Protein AF-A0A2Z6RT03-F1 (afdb_monomer_lite)

Secondary structure (DSSP, 8-state):
---HHHHHHHHHHHHHHTT-TTPPP---PPPEEEEE---HHHHHTTT--SHHHHHHHHHHHHHSHHHHHHHHHHHSSSGGGG-TT-EEEEE--HHHHHHHHHHHTSTTTTSEEEE--SSPBPHHHHHHHHHHHHTT-EEEES-B-----TTBPPP--SSHHHHHHHHHHHHHHHHHHHHHHHHHHHHHHHTTS----------PPPP--------PPPPPPPPP------

Organism: NCBI:txid94130

Radius of gyration: 25.46 Å; chains: 1; bounding box: 65×61×62 Å

Foldseek 3Di:
DDDPVVVVVVVVVVCVVDPPDPDDDDDDDWDKDKDFDAALCVVCCVLVVDPVVVVVLLVVLCVPPVSLVVVCVVQVHSVSNHPRPDIDMATADPQNSVVQVQVQVVPQFQPAAEAEDPDAAELLRVQLVVLVVVVRHHYHYPHYDDDDDPRYDDRDHPPPVSSVVSVVSSVVVVVVVSNVVSCVSVVVVVVPPPPDDDDDDDDDDDDDDDDDDDDDDDDDDDDDDDDDDD

Structure (mmCIF, N/CA/C/O backbone):
data_AF-A0A2Z6RT03-F1
#
_entry.id   AF-A0A2Z6RT03-F1
#
loop_
_atom_site.group_PDB
_atom_site.id
_atom_site.type_symbol
_atom_site.label_atom_id
_atom_site.label_alt_id
_atom_site.label_comp_id
_atom_site.label_asym_id
_atom_site.label_entity_id
_atom_site.label_seq_id
_atom_site.pdbx_PDB_ins_code
_atom_site.Cartn_x
_atom_site.Cartn_y
_atom_site.Cartn_z
_atom_site.occupancy
_atom_site.B_iso_or_equiv
_atom_site.auth_seq_id
_atom_site.auth_comp_id
_atom_site.auth_asym_id
_atom_site.auth_atom_id
_atom_site.pdbx_PDB_model_num
ATOM 1 N N . MET A 1 1 ? -11.921 -23.583 1.736 1.00 42.97 1 MET A N 1
ATOM 2 C CA . MET A 1 1 ? -11.978 -22.216 2.298 1.00 42.97 1 MET A CA 1
ATOM 3 C C . MET A 1 1 ? -13.289 -22.102 3.049 1.00 42.97 1 MET A C 1
ATOM 5 O O . MET A 1 1 ? -14.308 -22.413 2.450 1.00 42.97 1 MET A O 1
ATOM 9 N N . GLY A 1 2 ? -13.276 -21.744 4.334 1.00 46.41 2 GLY A N 1
ATOM 10 C CA . GLY A 1 2 ? -14.521 -21.462 5.053 1.00 46.41 2 GLY A CA 1
ATOM 11 C C . GLY A 1 2 ? -15.186 -20.222 4.460 1.00 46.41 2 GLY A C 1
ATOM 12 O O . GLY A 1 2 ? -14.503 -19.233 4.191 1.00 46.41 2 GLY A O 1
ATOM 13 N N . SER A 1 3 ? -16.490 -20.292 4.200 1.00 66.38 3 SER A N 1
ATOM 14 C CA . SER A 1 3 ? -17.276 -19.127 3.792 1.00 66.38 3 SER A CA 1
ATOM 15 C C . SER A 1 3 ? -17.236 -18.074 4.904 1.00 66.38 3 SER A C 1
ATOM 17 O O . SER A 1 3 ? -17.364 -18.421 6.078 1.00 66.38 3 SER A O 1
ATOM 19 N N . TYR A 1 4 ? -17.097 -16.791 4.553 1.00 64.75 4 TYR A N 1
ATOM 20 C CA . TYR A 1 4 ? -17.200 -15.678 5.509 1.00 64.75 4 TYR A CA 1
ATOM 21 C C . TYR A 1 4 ? -18.497 -15.735 6.329 1.00 64.75 4 TYR A C 1
ATOM 23 O O . TYR A 1 4 ? -18.511 -15.333 7.487 1.00 64.75 4 TYR A O 1
ATOM 31 N N . TYR A 1 5 ? -19.559 -16.291 5.742 1.00 68.44 5 TYR A N 1
ATOM 32 C CA . TYR A 1 5 ? -20.839 -16.508 6.403 1.00 68.44 5 TYR A CA 1
ATOM 33 C C . TYR A 1 5 ? -20.761 -17.573 7.506 1.00 68.44 5 TYR A C 1
ATOM 35 O O . TYR A 1 5 ? -21.291 -17.367 8.590 1.00 68.44 5 TYR A O 1
ATOM 43 N N . ALA A 1 6 ? -20.038 -18.673 7.269 1.00 72.50 6 ALA A N 1
ATOM 44 C CA . ALA A 1 6 ? -19.813 -19.701 8.286 1.00 72.50 6 ALA A CA 1
ATOM 45 C C . ALA A 1 6 ? -18.977 -19.149 9.449 1.00 72.50 6 ALA A C 1
ATOM 47 O O . ALA A 1 6 ? -19.350 -19.322 10.600 1.00 72.50 6 ALA A O 1
ATOM 48 N N . ALA A 1 7 ? -17.917 -18.386 9.153 1.00 71.31 7 ALA A N 1
ATOM 49 C CA . ALA A 1 7 ? -17.124 -17.726 10.189 1.00 71.31 7 ALA A CA 1
ATOM 50 C C . ALA A 1 7 ? -17.951 -16.717 11.006 1.00 71.31 7 ALA A C 1
ATOM 52 O O . ALA A 1 7 ? -17.775 -16.629 12.217 1.00 71.31 7 ALA A O 1
ATOM 53 N N . LEU A 1 8 ? -18.863 -15.973 10.367 1.00 72.62 8 LEU A N 1
ATOM 54 C CA . LEU A 1 8 ? -19.789 -15.084 11.068 1.00 72.62 8 LEU A CA 1
ATOM 55 C C . LEU A 1 8 ? -20.724 -15.876 11.991 1.00 72.62 8 LEU A C 1
ATOM 57 O O . LEU A 1 8 ? -20.818 -15.530 13.161 1.00 72.62 8 LEU A O 1
ATOM 61 N N . ILE A 1 9 ? -21.352 -16.952 11.500 1.00 77.06 9 ILE A N 1
ATOM 62 C CA . ILE A 1 9 ? -22.207 -17.830 12.316 1.00 77.06 9 ILE A CA 1
ATOM 63 C C . ILE A 1 9 ? -21.426 -18.413 13.492 1.00 77.06 9 ILE A C 1
ATOM 65 O O . ILE A 1 9 ? -21.937 -18.412 14.609 1.00 77.06 9 ILE A O 1
ATOM 69 N N . ASP A 1 10 ? -20.200 -18.882 13.269 1.00 74.00 10 ASP A N 1
ATOM 70 C CA . ASP A 1 10 ? -19.356 -19.461 14.315 1.00 74.00 10 ASP A CA 1
ATOM 71 C C . ASP A 1 10 ? -19.000 -18.418 15.380 1.00 74.00 10 ASP A C 1
ATOM 73 O O . ASP A 1 10 ? -19.105 -18.696 16.575 1.00 74.00 10 ASP A O 1
ATOM 77 N N . ILE A 1 11 ? -18.639 -17.197 14.961 1.00 73.12 11 ILE A N 1
ATOM 78 C CA . ILE A 1 11 ? -18.371 -16.075 15.870 1.00 73.12 11 ILE A CA 1
ATOM 79 C C . ILE A 1 11 ? -19.632 -15.715 16.651 1.00 73.12 11 ILE A C 1
ATOM 81 O O . ILE A 1 11 ? -19.558 -15.603 17.869 1.00 73.12 11 ILE A O 1
ATOM 85 N N . THR A 1 12 ? -20.784 -15.571 15.991 1.00 71.19 12 THR A N 1
ATOM 86 C CA . THR A 1 12 ? -22.058 -15.251 16.650 1.00 71.19 12 THR A CA 1
ATOM 87 C C . THR A 1 12 ? -22.465 -16.357 17.619 1.00 71.19 12 THR A C 1
ATOM 89 O O . THR A 1 12 ? -22.798 -16.075 18.760 1.00 71.19 12 THR A O 1
ATOM 92 N N . THR A 1 13 ? -22.359 -17.624 17.221 1.00 77.31 13 THR A N 1
ATOM 93 C CA . THR A 1 13 ? -22.694 -18.780 18.065 1.00 77.31 13 THR A CA 1
ATOM 94 C C . THR A 1 13 ? -21.776 -18.866 19.279 1.00 77.31 13 THR A C 1
ATOM 96 O O . THR A 1 13 ? -22.243 -19.124 20.386 1.00 77.31 13 THR A O 1
ATOM 99 N N . CYS A 1 14 ? -20.473 -18.640 19.093 1.00 70.31 14 CYS A N 1
ATOM 100 C CA . CYS A 1 14 ? -19.514 -18.546 20.190 1.00 70.31 14 CYS A CA 1
ATOM 101 C C . CYS A 1 14 ? -19.873 -17.374 21.111 1.00 70.31 14 CYS A C 1
ATOM 103 O O . CYS A 1 14 ? -20.018 -17.562 22.317 1.00 70.31 14 CYS A O 1
ATOM 105 N N . ALA A 1 15 ? -20.133 -16.200 20.530 1.00 67.38 15 ALA A N 1
ATOM 106 C CA . ALA A 1 15 ? -20.474 -14.994 21.265 1.00 67.38 15 ALA A CA 1
ATOM 107 C C . ALA A 1 15 ? -21.813 -15.083 22.018 1.00 67.38 15 ALA A C 1
ATOM 109 O O . ALA A 1 15 ? -21.987 -14.393 23.012 1.00 67.38 15 ALA A O 1
ATOM 110 N N . CYS A 1 16 ? -22.741 -15.935 21.575 1.00 68.31 16 CYS A N 1
ATOM 111 C CA . CYS A 1 16 ? -23.987 -16.229 22.283 1.00 68.31 16 CYS A CA 1
ATOM 112 C C . CYS A 1 16 ? -23.821 -17.296 23.381 1.00 68.31 16 CYS A C 1
ATOM 114 O O . CYS A 1 16 ? -24.631 -17.340 24.302 1.00 68.31 16 CYS A O 1
ATOM 116 N N . LYS A 1 17 ? -22.804 -18.169 23.293 1.00 68.44 17 LYS A N 1
ATOM 117 C CA . LYS A 1 17 ? -22.519 -19.218 24.297 1.00 68.44 17 LYS A CA 1
ATOM 118 C C . LYS A 1 17 ? -21.738 -18.694 25.500 1.00 68.44 17 LYS A C 1
ATOM 120 O O . LYS A 1 17 ? -21.932 -19.173 26.611 1.00 68.44 17 LYS A O 1
ATOM 125 N N . THR A 1 18 ? -20.847 -17.735 25.285 1.00 61.47 18 THR A N 1
ATOM 126 C CA . THR A 1 18 ? -20.162 -16.981 26.345 1.00 61.47 18 THR A CA 1
ATOM 127 C C . THR A 1 18 ? -20.894 -15.664 26.573 1.00 61.47 18 THR A C 1
ATOM 129 O O . THR A 1 18 ? -21.284 -15.031 25.603 1.00 61.47 18 THR A O 1
ATOM 132 N N . GLN A 1 19 ? -21.070 -15.214 27.818 1.00 58.88 19 GLN A N 1
ATOM 133 C CA . GLN A 1 19 ? -21.697 -13.920 28.124 1.00 58.88 19 GLN A CA 1
ATOM 134 C C . GLN A 1 19 ? -20.812 -12.743 27.666 1.00 58.88 19 GLN A C 1
ATOM 136 O O . GLN A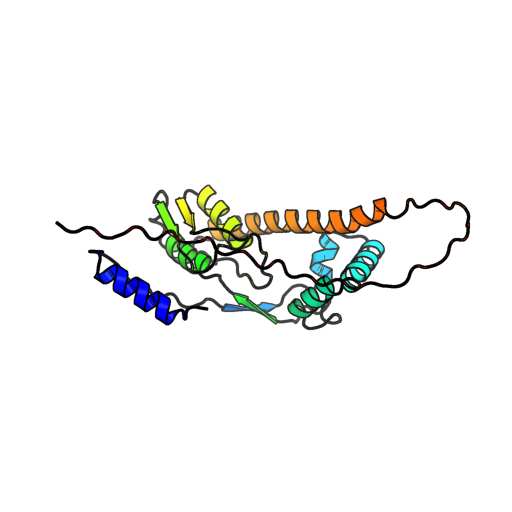 1 19 ? -20.163 -12.084 28.474 1.00 58.88 19 GLN A O 1
ATOM 141 N N . PHE A 1 20 ? -20.783 -12.441 26.367 1.00 61.62 20 PHE A N 1
ATOM 142 C CA . PHE A 1 20 ? -20.351 -11.127 25.898 1.00 61.62 20 PHE A CA 1
ATOM 143 C C . PHE A 1 20 ? -21.504 -10.147 26.123 1.00 61.62 20 PHE A C 1
ATOM 145 O O . PHE A 1 20 ? -22.288 -9.857 25.222 1.00 61.62 20 PHE A O 1
ATOM 152 N N . ALA A 1 21 ? -21.637 -9.647 27.350 1.00 63.06 21 ALA A N 1
ATOM 153 C CA . ALA A 1 21 ? -22.423 -8.443 27.579 1.00 63.06 21 ALA A CA 1
ATOM 154 C C . ALA A 1 21 ? -21.688 -7.251 26.933 1.00 63.06 21 ALA A C 1
ATOM 156 O O . ALA A 1 21 ? -20.462 -7.167 27.009 1.00 63.06 21 ALA A O 1
ATOM 157 N N . ASN A 1 22 ? -22.427 -6.322 26.318 1.00 68.50 22 ASN A N 1
ATOM 158 C CA . ASN A 1 22 ? -21.908 -5.070 25.737 1.00 68.50 22 ASN A CA 1
ATOM 159 C C . ASN A 1 22 ? -21.135 -5.197 24.406 1.00 68.50 22 ASN A C 1
ATOM 161 O O . ASN A 1 22 ? -20.206 -4.433 24.139 1.00 68.50 22 ASN A O 1
ATOM 165 N N . LEU A 1 23 ? -21.525 -6.135 23.537 1.00 73.50 23 LEU A N 1
ATOM 166 C CA . LEU A 1 23 ? -21.017 -6.177 22.165 1.00 73.50 23 LEU A CA 1
ATOM 167 C C . LEU A 1 23 ? -21.800 -5.211 21.263 1.00 73.50 23 LEU A C 1
ATOM 169 O O . LEU A 1 23 ? -23.005 -5.360 21.072 1.00 73.50 23 LEU A O 1
ATOM 173 N N . HIS A 1 24 ? -21.096 -4.262 20.650 1.00 76.12 24 HIS A N 1
ATOM 174 C CA . HIS A 1 24 ? -21.656 -3.392 19.620 1.00 76.12 24 HIS A CA 1
ATOM 175 C C . HIS A 1 24 ? -21.196 -3.847 18.236 1.00 76.12 24 HIS A C 1
ATOM 177 O O . HIS A 1 24 ? -19.998 -3.965 17.971 1.00 76.12 24 HIS A O 1
ATOM 183 N N . VAL A 1 25 ? -22.154 -4.094 17.342 1.00 80.25 25 VAL A N 1
ATOM 184 C CA . VAL A 1 25 ? -21.875 -4.495 15.961 1.00 80.25 25 VAL A CA 1
ATOM 185 C C . VAL A 1 25 ? -21.924 -3.270 15.062 1.00 80.25 25 VAL A C 1
ATOM 187 O O . VAL A 1 25 ? -22.963 -2.629 14.928 1.00 80.25 25 VAL A O 1
ATOM 190 N N . PHE A 1 26 ? -20.806 -2.989 14.395 1.00 82.25 26 PHE A N 1
ATOM 191 C CA . PHE A 1 26 ? -20.711 -1.944 13.383 1.00 82.25 26 PHE A CA 1
ATOM 192 C C . PHE A 1 26 ? -20.351 -2.566 12.039 1.00 82.25 26 PHE A C 1
ATOM 194 O O . PHE A 1 26 ? -19.329 -3.243 11.902 1.00 82.25 26 PHE A O 1
ATOM 201 N N . ARG A 1 27 ? -21.186 -2.322 11.028 1.00 86.81 27 ARG A N 1
ATOM 202 C CA . ARG A 1 27 ? -20.893 -2.698 9.645 1.00 86.81 27 ARG A CA 1
ATOM 203 C C . ARG A 1 27 ? -20.165 -1.542 8.966 1.00 86.81 27 ARG A C 1
ATOM 205 O O . ARG A 1 27 ? -20.695 -0.440 8.899 1.00 86.81 27 ARG A O 1
ATOM 212 N N . LEU A 1 28 ? -18.962 -1.808 8.462 1.00 90.06 28 LEU A N 1
ATOM 213 C CA . LEU A 1 28 ? -18.205 -0.865 7.640 1.00 90.06 28 LEU A CA 1
ATOM 214 C C . LEU A 1 28 ? -18.262 -1.298 6.179 1.00 90.06 28 LEU A C 1
ATOM 216 O O . LEU A 1 28 ? -18.017 -2.468 5.869 1.00 90.06 28 LEU A O 1
ATOM 220 N N . ASP A 1 29 ? -18.525 -0.351 5.286 1.00 93.31 29 ASP A N 1
ATOM 221 C CA . ASP A 1 29 ? -18.504 -0.619 3.854 1.00 93.31 29 ASP A CA 1
ATOM 222 C C . ASP A 1 29 ? -17.064 -0.700 3.321 1.00 93.31 29 ASP A C 1
ATOM 224 O O . ASP A 1 29 ? -16.180 0.033 3.787 1.00 93.31 29 ASP A O 1
ATOM 228 N N . PRO A 1 30 ? -16.782 -1.596 2.356 1.00 93.50 30 PRO A N 1
ATOM 229 C CA . PRO A 1 30 ? -15.492 -1.632 1.680 1.00 93.50 30 PRO A CA 1
ATOM 230 C C . PRO A 1 30 ? -15.193 -0.302 0.983 1.00 93.50 30 PRO A C 1
ATOM 232 O O . PRO A 1 30 ? -16.024 0.215 0.242 1.00 93.50 30 PRO A O 1
ATOM 235 N N . VAL A 1 31 ? -13.976 0.215 1.159 1.00 96.25 31 VAL A N 1
ATOM 236 C CA . VAL A 1 31 ? -13.532 1.439 0.478 1.00 96.25 31 VAL A CA 1
ATOM 237 C C . VAL A 1 31 ? -12.687 1.062 -0.733 1.00 96.25 31 VAL A C 1
ATOM 239 O O . VAL A 1 31 ? -11.624 0.445 -0.599 1.00 96.25 31 VAL A O 1
ATOM 242 N N . ILE A 1 32 ? -13.179 1.425 -1.916 1.00 96.38 32 ILE A N 1
ATOM 243 C CA . ILE A 1 32 ? -12.570 1.129 -3.214 1.00 96.38 32 ILE A CA 1
ATOM 244 C C . ILE A 1 32 ? -12.595 2.411 -4.036 1.00 96.38 32 ILE A C 1
ATOM 246 O O . ILE A 1 32 ? -13.651 3.025 -4.166 1.00 96.38 32 ILE A O 1
ATOM 250 N N . ILE A 1 33 ? -11.455 2.789 -4.610 1.00 95.88 33 ILE A N 1
ATOM 251 C CA . ILE A 1 33 ? -11.377 3.924 -5.535 1.00 95.88 33 ILE A CA 1
ATOM 252 C C . ILE A 1 33 ? -10.683 3.505 -6.826 1.00 95.88 33 ILE A C 1
ATOM 254 O O . ILE A 1 33 ? -9.831 2.613 -6.817 1.00 95.88 33 ILE A O 1
ATOM 258 N N . SER A 1 34 ? -11.050 4.149 -7.930 1.00 94.94 34 SER A N 1
ATOM 259 C CA . SER A 1 34 ? -10.286 4.111 -9.176 1.00 94.94 34 SER A CA 1
ATOM 260 C C . SER A 1 34 ? -9.414 5.355 -9.242 1.00 94.94 34 SER A C 1
ATOM 262 O O . SER A 1 34 ? -9.901 6.456 -8.999 1.00 94.94 34 SER A O 1
ATOM 264 N N . GLN A 1 35 ? -8.137 5.183 -9.565 1.00 90.69 35 GLN A N 1
ATOM 265 C CA . GLN A 1 35 ? -7.253 6.306 -9.857 1.00 90.69 35 GLN A CA 1
ATOM 266 C C . GLN A 1 35 ? -6.230 5.929 -10.930 1.00 90.69 35 GLN A C 1
ATOM 268 O O . GLN A 1 35 ? -5.889 4.743 -11.048 1.00 90.69 35 GLN A O 1
ATOM 273 N N . PRO A 1 36 ? -5.714 6.910 -11.690 1.00 91.44 36 PRO A N 1
ATOM 274 C CA . PRO A 1 36 ? -4.554 6.689 -12.535 1.00 91.44 36 PRO A CA 1
ATOM 275 C C . PRO A 1 36 ? -3.338 6.301 -11.687 1.00 91.44 36 PRO A C 1
ATOM 277 O O . PRO A 1 36 ? -3.210 6.675 -10.511 1.00 91.44 36 PRO A O 1
ATOM 280 N N . ILE A 1 37 ? -2.443 5.532 -12.297 1.00 90.94 37 ILE A N 1
ATOM 281 C CA . ILE A 1 37 ? -1.133 5.209 -11.735 1.00 90.94 37 ILE A CA 1
ATOM 282 C C . ILE A 1 37 ? -0.036 5.865 -12.568 1.00 90.94 37 ILE A C 1
ATOM 284 O O . ILE A 1 37 ? -0.165 6.010 -13.780 1.00 90.94 37 ILE A O 1
ATOM 288 N N . PHE A 1 38 ? 1.060 6.242 -11.912 1.00 92.00 38 PHE A N 1
ATOM 289 C CA . PHE A 1 38 ? 2.249 6.699 -12.623 1.00 92.00 38 PHE A CA 1
ATOM 290 C C . PHE A 1 38 ? 2.787 5.591 -13.527 1.00 92.00 38 PHE A C 1
ATOM 292 O O . PHE A 1 38 ? 2.728 4.411 -13.169 1.00 92.00 38 PHE A O 1
ATOM 299 N N . SER A 1 39 ? 3.353 5.986 -14.665 1.00 92.94 39 SER A N 1
ATOM 300 C CA . SER A 1 39 ? 4.092 5.071 -15.525 1.00 92.94 39 SER A CA 1
ATOM 301 C C . SER A 1 39 ? 5.250 4.431 -14.760 1.00 92.94 39 SER A C 1
ATOM 303 O O . SER A 1 39 ? 5.839 5.010 -13.837 1.00 92.94 39 SER A O 1
ATOM 305 N N . TRP A 1 40 ? 5.603 3.217 -15.165 1.00 93.62 40 TRP A N 1
ATOM 306 C CA . TRP A 1 40 ? 6.727 2.493 -14.594 1.00 93.62 40 TRP A CA 1
ATOM 307 C C . TRP A 1 40 ? 8.031 3.281 -14.763 1.00 93.62 40 TRP A C 1
ATOM 309 O O . TRP A 1 40 ? 8.806 3.391 -13.812 1.00 93.62 40 TRP A O 1
ATOM 319 N N . LYS A 1 41 ? 8.226 3.906 -15.932 1.00 92.56 41 LYS A N 1
ATOM 320 C CA . LYS A 1 41 ? 9.345 4.813 -16.208 1.00 92.56 41 LYS A CA 1
ATOM 321 C C . LYS A 1 41 ? 9.429 5.962 -15.203 1.00 92.56 41 LYS A C 1
ATOM 323 O O . LYS A 1 41 ? 10.473 6.116 -14.572 1.00 92.56 41 LYS A O 1
ATOM 328 N N . ASN A 1 42 ? 8.333 6.685 -14.962 1.00 92.06 42 ASN A N 1
ATOM 329 C CA . ASN A 1 42 ? 8.320 7.813 -14.020 1.00 92.06 42 ASN A CA 1
ATOM 330 C C . ASN A 1 42 ? 8.671 7.427 -12.585 1.00 92.06 42 ASN A C 1
ATOM 332 O O . ASN A 1 42 ? 9.150 8.267 -11.821 1.00 92.06 42 ASN A O 1
ATOM 336 N N . ILE A 1 43 ? 8.380 6.187 -12.189 1.00 92.25 43 ILE A N 1
ATOM 337 C CA . ILE A 1 43 ? 8.733 5.681 -10.864 1.00 92.25 43 ILE A CA 1
ATOM 338 C C . ILE A 1 43 ? 10.207 5.274 -10.847 1.00 92.25 43 ILE A C 1
ATOM 340 O O . ILE A 1 43 ? 10.959 5.744 -9.998 1.00 92.25 43 ILE A O 1
ATOM 344 N N . VAL A 1 44 ? 10.632 4.411 -11.774 1.00 92.81 44 VAL A N 1
ATOM 345 C CA . VAL A 1 44 ? 11.965 3.788 -11.738 1.00 92.81 44 VAL A CA 1
ATOM 346 C C . VAL A 1 44 ? 13.081 4.781 -12.054 1.00 92.81 44 VAL A C 1
ATOM 348 O O . VAL A 1 44 ? 14.126 4.723 -11.407 1.00 92.81 44 VAL A O 1
ATOM 351 N N . GLN A 1 45 ? 12.864 5.739 -12.960 1.00 92.31 45 GLN A N 1
ATOM 352 C CA . GLN A 1 45 ? 13.887 6.735 -13.304 1.00 92.31 45 GLN A CA 1
ATOM 353 C C . GLN A 1 45 ? 14.255 7.667 -12.141 1.00 92.31 45 GLN A C 1
ATOM 355 O O . GLN A 1 45 ? 15.333 8.251 -12.142 1.00 92.31 45 GLN A O 1
ATOM 360 N N . ARG A 1 46 ? 13.422 7.753 -11.095 1.00 93.38 46 ARG A N 1
ATOM 361 C CA . ARG A 1 46 ? 13.789 8.454 -9.850 1.00 93.38 46 ARG A CA 1
ATOM 362 C C . ARG A 1 46 ? 14.949 7.778 -9.116 1.00 93.38 46 ARG A C 1
ATOM 364 O O . ARG A 1 46 ? 15.648 8.433 -8.354 1.00 93.38 46 ARG A O 1
ATOM 371 N N . TYR A 1 47 ? 15.133 6.477 -9.335 1.00 93.31 47 TYR A N 1
ATOM 372 C CA . TYR A 1 47 ? 16.172 5.661 -8.703 1.00 93.31 47 TYR A CA 1
ATOM 373 C C . TYR A 1 47 ? 17.300 5.297 -9.674 1.00 93.31 47 TYR A C 1
ATOM 375 O O . TYR A 1 47 ? 18.415 5.028 -9.235 1.00 93.31 47 TYR A O 1
ATOM 383 N N . ILE A 1 48 ? 17.023 5.294 -10.982 1.00 92.81 48 ILE A N 1
ATOM 384 C CA . ILE A 1 48 ? 18.003 5.067 -12.051 1.00 92.81 48 ILE A CA 1
ATOM 385 C C . ILE A 1 48 ? 17.902 6.235 -13.047 1.00 92.81 48 ILE A C 1
ATOM 387 O O . ILE A 1 48 ? 17.194 6.116 -14.047 1.00 92.81 48 ILE A O 1
ATOM 391 N N . PRO A 1 49 ? 18.551 7.382 -12.763 1.00 92.00 49 PRO A N 1
ATOM 392 C CA . PRO A 1 49 ? 18.416 8.578 -13.600 1.00 92.00 49 PRO A CA 1
ATOM 393 C C . PRO A 1 49 ? 19.068 8.428 -14.977 1.00 92.00 49 PRO A C 1
ATOM 395 O O . PRO A 1 49 ? 18.616 9.025 -15.949 1.00 92.00 49 PRO A O 1
ATOM 398 N N . ASP A 1 50 ? 20.133 7.631 -15.050 1.00 93.44 50 ASP A N 1
ATOM 399 C CA . ASP A 1 50 ? 20.846 7.340 -16.289 1.00 93.44 50 ASP A CA 1
ATOM 400 C C . ASP A 1 50 ? 19.980 6.498 -17.237 1.00 93.44 50 ASP A C 1
ATOM 402 O O . ASP A 1 50 ? 19.460 5.443 -16.856 1.00 93.44 50 ASP A O 1
ATOM 406 N N . HIS A 1 51 ? 19.804 6.982 -18.468 1.00 92.50 51 HIS A N 1
ATOM 407 C CA . HIS A 1 51 ? 18.869 6.382 -19.416 1.00 92.50 51 HIS A CA 1
ATOM 408 C C . HIS A 1 51 ? 19.311 4.991 -19.880 1.00 92.50 51 HIS A C 1
ATOM 410 O O . HIS A 1 51 ? 18.477 4.088 -19.942 1.00 92.50 51 HIS A O 1
ATOM 416 N N . GLU A 1 52 ? 20.603 4.797 -20.149 1.00 92.31 52 GLU A N 1
ATOM 417 C CA . GLU A 1 52 ? 21.137 3.515 -20.616 1.00 92.31 52 GLU A CA 1
ATOM 418 C C . GLU A 1 52 ? 20.997 2.439 -19.533 1.00 92.31 52 GLU A C 1
ATOM 420 O O . GLU A 1 52 ? 20.463 1.356 -19.792 1.00 92.31 52 GLU A O 1
ATOM 425 N N . LYS A 1 53 ? 21.351 2.768 -18.283 1.00 91.75 53 LYS A N 1
ATOM 426 C CA . LYS A 1 53 ? 21.160 1.877 -17.126 1.00 91.75 53 LYS A CA 1
ATOM 427 C C . LYS A 1 53 ? 19.690 1.562 -16.873 1.00 91.75 53 LYS A C 1
ATOM 429 O O . LYS A 1 53 ? 19.357 0.446 -16.470 1.00 91.75 53 LYS A O 1
ATOM 434 N N . TYR A 1 54 ? 18.802 2.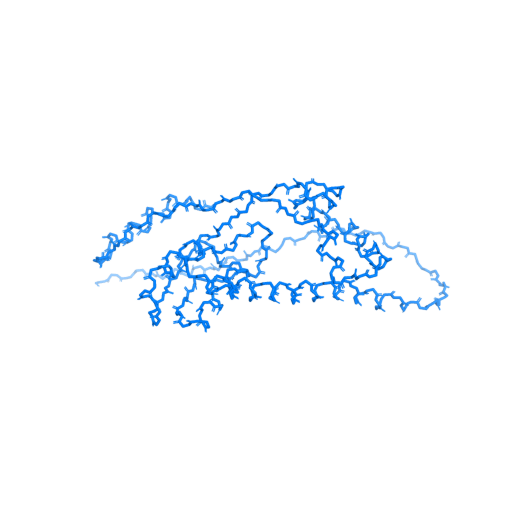532 -17.085 1.00 93.12 54 TYR A N 1
ATOM 435 C CA . TYR A 1 54 ? 17.364 2.313 -16.973 1.00 93.12 54 TYR A CA 1
ATOM 436 C C . TYR A 1 54 ? 16.860 1.309 -18.021 1.00 93.12 54 TYR A C 1
ATOM 438 O O . TYR A 1 54 ? 16.136 0.379 -17.659 1.00 93.12 54 TYR A O 1
ATOM 446 N N . GLU A 1 55 ? 17.249 1.457 -19.290 1.00 92.75 55 GLU A N 1
ATOM 447 C CA . GLU A 1 55 ? 16.828 0.539 -20.358 1.00 92.75 55 GLU A CA 1
ATOM 448 C C . GLU A 1 55 ? 17.397 -0.870 -20.156 1.00 92.75 55 GLU A C 1
ATOM 450 O O . GLU A 1 55 ? 16.689 -1.870 -20.322 1.00 92.75 55 GLU A O 1
ATOM 455 N N . GLU A 1 56 ? 18.647 -0.975 -19.701 1.00 92.44 56 GLU A N 1
ATOM 456 C CA . GLU A 1 56 ? 19.249 -2.257 -19.340 1.00 92.44 56 GLU A CA 1
ATOM 457 C C . GLU A 1 56 ? 18.475 -2.939 -18.196 1.00 92.44 56 GLU A C 1
ATOM 459 O O . GLU A 1 56 ? 18.127 -4.124 -18.277 1.00 92.44 56 GLU A O 1
ATOM 464 N N . PHE A 1 57 ? 18.141 -2.182 -17.146 1.00 92.44 57 PHE A N 1
ATOM 465 C CA . PHE A 1 57 ? 17.326 -2.661 -16.033 1.00 92.44 57 PHE A CA 1
ATOM 466 C C . PHE A 1 57 ? 15.926 -3.099 -16.492 1.00 92.44 57 PHE A C 1
ATOM 468 O O . PHE A 1 57 ? 15.471 -4.187 -16.125 1.00 92.44 57 PHE A O 1
ATOM 475 N N . LYS A 1 58 ? 15.261 -2.304 -17.344 1.00 93.25 58 LYS A N 1
ATOM 476 C CA . LYS A 1 58 ? 13.958 -2.631 -17.951 1.00 93.25 58 LYS A CA 1
ATOM 477 C C . LYS A 1 58 ? 14.016 -3.963 -18.684 1.00 93.25 58 LYS A C 1
ATOM 479 O O . LYS A 1 58 ? 13.201 -4.846 -18.409 1.00 93.25 58 LYS A O 1
ATOM 484 N N . LYS A 1 59 ? 15.007 -4.145 -19.559 1.00 93.12 59 LYS A N 1
ATOM 485 C CA . LYS A 1 59 ? 15.195 -5.381 -20.328 1.00 93.12 59 LYS A CA 1
ATOM 486 C C . LYS A 1 59 ? 15.368 -6.597 -19.415 1.00 93.12 59 LYS A C 1
ATOM 488 O O . LYS A 1 59 ? 14.722 -7.620 -19.642 1.00 93.12 59 LYS A O 1
ATOM 493 N N . LYS A 1 60 ? 16.168 -6.478 -18.350 1.00 90.94 60 LYS A N 1
ATOM 494 C CA . LYS A 1 60 ? 16.371 -7.554 -17.361 1.00 90.94 60 LYS A CA 1
ATOM 495 C C . LYS A 1 60 ? 15.077 -7.921 -16.635 1.00 90.94 60 LYS A C 1
ATOM 497 O O . LYS A 1 60 ? 14.730 -9.098 -16.565 1.00 90.94 60 LYS A O 1
ATOM 502 N N . CYS A 1 61 ? 14.326 -6.931 -16.152 1.00 92.81 61 CYS A N 1
ATOM 503 C CA . CYS A 1 61 ? 13.034 -7.169 -15.505 1.00 92.81 61 CYS A CA 1
ATOM 504 C C . CYS A 1 61 ? 12.010 -7.829 -16.439 1.00 92.81 61 CYS A C 1
ATOM 506 O O . CYS A 1 61 ? 11.200 -8.630 -15.981 1.00 92.81 61 CYS A O 1
ATOM 508 N N . LEU A 1 62 ? 12.030 -7.497 -17.733 1.00 93.69 62 LEU A N 1
ATOM 509 C CA . LEU A 1 62 ? 11.117 -8.075 -18.721 1.00 93.69 62 LEU A CA 1
ATOM 510 C C . LEU A 1 62 ? 11.524 -9.480 -19.179 1.00 93.69 62 LEU A C 1
ATOM 512 O O . LEU A 1 62 ? 10.653 -10.253 -19.581 1.00 93.69 62 LEU A O 1
ATOM 516 N N . TYR A 1 63 ? 12.810 -9.825 -19.088 1.00 93.81 63 TYR A N 1
ATOM 517 C CA . TYR A 1 63 ? 13.304 -11.175 -19.361 1.00 93.81 63 TYR A CA 1
ATOM 518 C C . TYR A 1 63 ? 12.860 -12.183 -18.288 1.00 93.81 63 TYR A C 1
ATOM 520 O O . TYR A 1 63 ? 12.543 -13.335 -18.595 1.00 93.81 63 TYR A O 1
ATOM 528 N N . ASP A 1 64 ? 12.775 -11.749 -17.028 1.00 92.75 64 ASP A N 1
ATOM 529 C CA . ASP A 1 64 ? 12.201 -12.557 -15.953 1.00 92.75 64 ASP A CA 1
ATOM 530 C C . ASP A 1 64 ? 10.676 -12.687 -16.136 1.00 92.75 64 ASP A C 1
ATOM 532 O O . ASP A 1 64 ? 9.908 -11.737 -15.958 1.00 92.75 64 ASP A O 1
ATOM 536 N N . LYS A 1 65 ? 10.212 -13.900 -16.465 1.00 94.38 65 LYS A N 1
ATOM 537 C CA . LYS A 1 65 ? 8.787 -14.190 -16.709 1.00 94.38 65 LYS A CA 1
ATOM 538 C C . LYS A 1 65 ? 7.894 -13.883 -15.504 1.00 94.38 65 LYS A C 1
ATOM 540 O O . LYS A 1 65 ? 6.741 -13.487 -15.686 1.00 94.38 65 LYS A O 1
ATOM 545 N N . TYR A 1 66 ? 8.392 -14.069 -14.282 1.00 92.81 66 TYR A N 1
ATOM 546 C CA . TYR A 1 66 ? 7.627 -13.791 -13.071 1.00 92.81 66 TYR A CA 1
ATOM 547 C C . TYR A 1 66 ? 7.463 -12.280 -12.864 1.00 92.81 66 TYR A C 1
ATOM 549 O O . TYR A 1 66 ? 6.344 -11.812 -12.629 1.00 92.81 66 TYR A O 1
ATOM 557 N N . ILE A 1 67 ? 8.540 -11.503 -13.004 1.00 92.69 67 ILE A N 1
ATOM 558 C CA . ILE A 1 67 ? 8.498 -10.035 -12.906 1.00 92.69 67 ILE A CA 1
ATOM 559 C C . ILE A 1 67 ? 7.656 -9.448 -14.044 1.00 92.69 67 ILE A C 1
ATOM 561 O O . ILE A 1 67 ? 6.750 -8.653 -13.785 1.00 92.69 67 ILE A O 1
ATOM 565 N N . SER A 1 68 ? 7.880 -9.890 -15.280 1.00 94.75 68 SER A N 1
ATOM 566 C CA . SER A 1 68 ? 7.121 -9.464 -16.458 1.00 94.75 68 SER A CA 1
ATOM 567 C C . SER A 1 68 ? 5.618 -9.743 -16.318 1.00 94.75 68 SER A C 1
ATOM 569 O O . SER A 1 68 ? 4.786 -8.854 -16.531 1.00 94.75 68 SER A O 1
ATOM 571 N N . GLY A 1 69 ? 5.240 -10.934 -15.836 1.00 95.25 69 GLY A N 1
ATOM 572 C CA . GLY A 1 69 ? 3.840 -11.269 -15.559 1.00 95.25 69 GLY A CA 1
ATOM 573 C C . GLY A 1 69 ? 3.221 -10.392 -14.464 1.00 95.25 69 GLY A C 1
ATOM 574 O O . GLY A 1 69 ?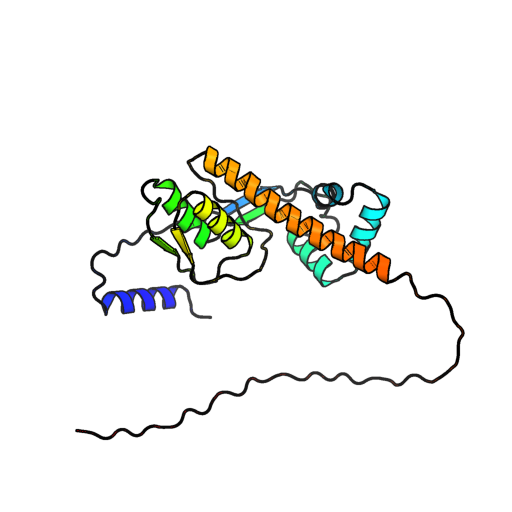 2.073 -9.953 -14.573 1.00 95.25 69 GLY A O 1
ATOM 575 N N . ARG A 1 70 ? 3.988 -10.066 -13.416 1.00 93.31 70 ARG A N 1
ATOM 576 C CA . ARG A 1 70 ? 3.558 -9.148 -12.348 1.00 93.31 70 ARG A CA 1
ATOM 577 C C . ARG A 1 70 ? 3.350 -7.726 -12.866 1.00 93.31 70 ARG A C 1
ATOM 579 O O . ARG A 1 70 ? 2.344 -7.111 -12.514 1.00 93.31 70 ARG A O 1
ATOM 586 N N . LEU A 1 71 ? 4.268 -7.225 -13.691 1.00 93.25 71 LEU A N 1
ATOM 587 C CA . LEU A 1 71 ? 4.168 -5.918 -14.338 1.00 93.25 71 LEU A CA 1
ATOM 588 C C . LEU A 1 71 ? 2.957 -5.858 -15.266 1.00 93.25 71 LEU A C 1
ATOM 590 O O . LEU A 1 71 ? 2.147 -4.946 -15.138 1.00 93.25 71 LEU A O 1
ATOM 594 N N . THR A 1 72 ? 2.750 -6.884 -16.089 1.00 93.06 72 THR A N 1
ATOM 595 C CA . THR A 1 72 ? 1.558 -7.023 -16.939 1.00 93.06 72 THR A CA 1
ATOM 596 C C . THR A 1 72 ? 0.271 -7.011 -16.108 1.00 93.06 72 THR A C 1
ATOM 598 O O . THR A 1 72 ? -0.692 -6.334 -16.450 1.00 93.06 72 THR A O 1
ATOM 601 N N . GLY A 1 73 ? 0.250 -7.651 -14.935 1.00 91.38 73 GLY A N 1
ATOM 602 C CA . GLY A 1 73 ? -0.894 -7.568 -14.019 1.00 91.38 73 GLY A CA 1
ATOM 603 C C . GLY A 1 73 ? -1.168 -6.160 -13.454 1.00 91.38 73 GLY A C 1
ATOM 604 O O . GLY A 1 73 ? -2.302 -5.868 -13.061 1.00 91.38 73 GLY A O 1
ATOM 605 N N . ILE A 1 74 ? -0.153 -5.288 -13.399 1.00 91.06 74 ILE A N 1
ATOM 606 C CA . ILE A 1 74 ? -0.240 -3.905 -12.890 1.00 91.06 74 ILE A CA 1
ATOM 607 C C . ILE A 1 74 ? -0.470 -2.892 -14.015 1.00 91.06 74 ILE A C 1
ATOM 609 O O . ILE A 1 74 ? -1.206 -1.934 -13.802 1.00 91.06 74 ILE A O 1
ATOM 613 N N . TYR A 1 75 ? 0.053 -3.114 -15.218 1.00 92.12 75 TYR A N 1
ATOM 614 C CA . TYR A 1 75 ? -0.011 -2.174 -16.349 1.00 92.12 75 TYR A CA 1
ATOM 615 C C . TYR A 1 75 ? -0.849 -2.688 -17.536 1.00 92.12 75 TYR A C 1
ATOM 617 O O . TYR A 1 75 ? -1.081 -1.979 -18.501 1.00 92.12 75 TYR A O 1
ATOM 625 N N . GLY A 1 76 ? -1.402 -3.898 -17.449 1.00 90.06 76 GLY A N 1
ATOM 626 C CA . GLY A 1 76 ? -2.291 -4.489 -18.457 1.00 90.06 76 GLY A CA 1
ATOM 627 C C . GLY A 1 76 ? -1.526 -5.182 -19.581 1.00 90.06 76 GLY A C 1
ATOM 628 O O . GLY A 1 76 ? -1.906 -6.276 -19.983 1.00 90.06 76 GLY A O 1
ATOM 629 N N . SER A 1 77 ? -0.417 -4.592 -20.014 1.00 90.50 77 SER A N 1
ATOM 630 C CA . SER A 1 77 ? 0.543 -5.155 -20.963 1.00 90.50 77 SER A CA 1
ATOM 631 C C . SER A 1 77 ? 1.946 -4.615 -20.673 1.00 90.50 77 SER A C 1
ATOM 633 O O . SER A 1 77 ? 2.113 -3.699 -19.864 1.00 90.50 77 SER A O 1
ATOM 635 N N . VAL A 1 78 ? 2.957 -5.181 -21.336 1.00 89.31 78 VAL A N 1
ATOM 636 C CA . VAL A 1 78 ? 4.327 -4.641 -21.319 1.00 89.31 78 VAL A CA 1
ATOM 637 C C . VAL A 1 78 ? 4.374 -3.264 -21.991 1.00 89.31 78 VAL A C 1
ATOM 639 O O . VAL A 1 78 ? 5.007 -2.354 -21.465 1.00 89.31 78 VAL A O 1
ATOM 642 N N . ASP A 1 79 ? 3.620 -3.065 -23.072 1.00 87.44 79 ASP A N 1
ATOM 643 C CA . ASP A 1 79 ? 3.516 -1.761 -23.749 1.00 87.44 79 ASP A CA 1
ATOM 644 C C . ASP A 1 79 ? 2.788 -0.713 -22.888 1.00 87.44 79 ASP A C 1
ATOM 646 O O . ASP A 1 79 ? 2.961 0.491 -23.057 1.00 87.44 79 ASP A O 1
ATOM 650 N N . GLY A 1 80 ? 1.992 -1.166 -21.915 1.00 86.50 80 GLY A N 1
ATOM 651 C CA . GLY A 1 80 ? 1.298 -0.314 -20.954 1.00 86.50 80 GLY A CA 1
ATOM 652 C C . GLY A 1 80 ? 2.197 0.275 -19.865 1.00 86.50 80 GLY A C 1
ATOM 653 O O . GLY A 1 80 ? 1.726 1.111 -19.099 1.00 86.50 80 GLY A O 1
ATOM 654 N N . LEU A 1 81 ? 3.471 -0.126 -19.768 1.00 91.12 81 LEU A N 1
ATOM 655 C CA . LEU A 1 81 ? 4.391 0.373 -18.737 1.00 91.12 81 LEU A CA 1
ATOM 656 C C . LEU A 1 81 ? 4.548 1.896 -18.763 1.00 91.12 81 LEU A C 1
ATOM 658 O O . LEU A 1 81 ? 4.685 2.511 -17.706 1.00 91.12 81 LEU A O 1
ATOM 662 N N . ASP A 1 82 ? 4.493 2.491 -19.951 1.00 86.50 82 ASP A N 1
ATOM 663 C CA . ASP A 1 82 ? 4.690 3.925 -20.160 1.00 86.50 82 ASP A CA 1
ATOM 664 C C . ASP A 1 82 ? 3.354 4.695 -20.260 1.00 86.50 82 ASP A C 1
ATOM 666 O O . ASP A 1 82 ? 3.333 5.900 -20.500 1.00 86.50 82 ASP A O 1
ATOM 670 N N . ASN A 1 83 ? 2.221 4.020 -20.027 1.00 86.94 83 ASN A N 1
ATOM 671 C CA . ASN A 1 83 ? 0.888 4.608 -20.123 1.00 86.94 83 ASN A CA 1
ATOM 672 C C . ASN A 1 83 ? 0.365 5.101 -18.761 1.00 86.94 83 ASN A C 1
ATOM 674 O O . ASN A 1 83 ? -0.069 4.323 -17.914 1.00 86.94 83 ASN A O 1
ATOM 678 N N . GLU A 1 84 ? 0.318 6.420 -18.585 1.00 83.44 84 GLU A N 1
ATOM 679 C CA . GLU A 1 84 ? -0.191 7.070 -17.363 1.00 83.44 84 GLU A CA 1
ATOM 680 C C . GLU A 1 84 ? -1.722 7.150 -17.280 1.00 83.44 84 GLU A C 1
ATOM 682 O O . GLU A 1 84 ? -2.280 7.505 -16.243 1.00 83.44 84 GLU A O 1
ATOM 687 N N . LYS A 1 85 ? -2.432 6.802 -18.359 1.00 85.00 85 LYS A N 1
ATOM 688 C CA . LYS A 1 85 ? -3.903 6.819 -18.399 1.00 85.00 85 LYS A CA 1
ATOM 689 C C . LYS A 1 85 ? -4.522 5.540 -17.838 1.00 85.00 85 LYS A C 1
ATOM 691 O O . LYS A 1 85 ? -5.742 5.400 -17.834 1.00 85.00 85 LYS A O 1
ATOM 696 N N . ILE A 1 86 ? -3.706 4.579 -17.401 1.00 85.69 86 ILE A N 1
ATOM 697 C CA . ILE A 1 86 ? -4.207 3.323 -16.846 1.00 85.69 86 ILE A CA 1
ATOM 698 C C . ILE A 1 86 ? -4.837 3.604 -15.487 1.00 85.69 86 ILE A C 1
ATOM 700 O O . ILE A 1 86 ? -4.150 3.860 -14.498 1.00 85.69 86 ILE A O 1
ATOM 704 N N . GLU A 1 87 ? -6.156 3.468 -15.423 1.00 91.00 87 GLU A N 1
ATOM 705 C CA . GLU A 1 87 ? -6.867 3.481 -14.156 1.00 91.00 87 GLU A CA 1
ATOM 706 C C . GLU A 1 87 ? -6.791 2.125 -13.461 1.00 91.00 87 GLU A C 1
ATOM 708 O O . GLU A 1 87 ? -7.012 1.056 -14.047 1.00 91.00 87 GLU A O 1
ATOM 713 N N . ARG A 1 88 ? -6.525 2.164 -12.155 1.00 90.56 88 ARG A N 1
ATOM 714 C CA . ARG A 1 88 ? -6.539 0.984 -11.300 1.00 90.56 88 ARG A CA 1
ATOM 715 C C . ARG A 1 88 ? -7.481 1.170 -10.133 1.00 90.56 88 ARG A C 1
ATOM 717 O O . ARG A 1 88 ? -7.415 2.147 -9.396 1.00 90.56 88 ARG A O 1
ATOM 724 N N . ARG A 1 89 ? -8.303 0.139 -9.923 1.00 94.06 89 ARG A N 1
ATOM 725 C CA . ARG A 1 89 ? -9.022 -0.045 -8.666 1.00 94.06 89 ARG A CA 1
ATOM 726 C C . ARG A 1 89 ? -8.029 -0.391 -7.569 1.00 94.06 89 ARG A C 1
ATOM 728 O O . ARG A 1 89 ? -7.332 -1.410 -7.667 1.00 94.06 89 ARG A O 1
ATOM 735 N N . ILE A 1 90 ? -8.012 0.428 -6.532 1.00 94.69 90 ILE A N 1
ATOM 736 C CA . ILE A 1 90 ? -7.245 0.224 -5.309 1.00 94.69 90 ILE A CA 1
ATOM 737 C C . ILE A 1 90 ? -8.189 0.138 -4.110 1.00 94.69 90 ILE A C 1
ATOM 739 O O . ILE A 1 90 ? -9.315 0.632 -4.142 1.00 94.69 90 ILE A O 1
ATOM 743 N N . TYR A 1 91 ? -7.739 -0.554 -3.070 1.00 95.88 91 TYR A N 1
ATOM 744 C CA . TYR A 1 91 ? -8.588 -1.054 -1.997 1.00 95.88 91 TYR A CA 1
ATOM 745 C C . TYR A 1 91 ? -8.011 -0.667 -0.644 1.00 95.88 91 TYR A C 1
ATOM 747 O O . TYR A 1 91 ? -6.838 -0.936 -0.354 1.00 95.88 91 TYR A O 1
ATOM 755 N N . LEU A 1 92 ? -8.857 -0.121 0.226 1.00 96.81 92 LEU A N 1
ATOM 756 C CA . LEU A 1 92 ? -8.523 -0.016 1.638 1.00 96.81 92 LEU A CA 1
ATOM 757 C C . LEU A 1 92 ? -8.669 -1.403 2.254 1.00 96.81 92 LEU A C 1
ATOM 759 O O . LEU A 1 92 ? -9.756 -1.980 2.300 1.00 96.81 92 LEU A O 1
ATOM 763 N N . HIS A 1 93 ? -7.563 -1.969 2.719 1.00 95.62 93 HIS A N 1
ATOM 764 C CA . HIS A 1 93 ? -7.605 -3.270 3.377 1.00 95.62 93 HIS A CA 1
ATOM 765 C C . HIS A 1 93 ? -8.484 -3.217 4.637 1.00 95.62 93 HIS A C 1
ATOM 767 O O . HIS A 1 93 ? -8.496 -2.213 5.344 1.00 95.62 93 HIS A O 1
ATOM 773 N N . ALA A 1 94 ? -9.160 -4.321 4.969 1.00 93.44 94 ALA A N 1
ATOM 774 C CA . ALA A 1 94 ? -10.114 -4.375 6.084 1.00 93.44 94 ALA A CA 1
ATOM 775 C C . ALA A 1 94 ? -9.530 -3.877 7.422 1.00 93.44 94 ALA A C 1
ATOM 777 O O . ALA A 1 94 ? -10.157 -3.068 8.099 1.00 93.44 94 ALA A O 1
ATOM 778 N N . ALA A 1 95 ? -8.298 -4.283 7.761 1.00 94.19 95 ALA A N 1
ATOM 779 C CA . ALA A 1 95 ? -7.607 -3.811 8.966 1.00 94.19 95 ALA A CA 1
ATOM 780 C C . ALA A 1 95 ? -7.422 -2.285 8.979 1.00 94.19 95 ALA A C 1
ATOM 782 O O . ALA A 1 95 ? -7.525 -1.655 10.025 1.00 94.19 95 ALA A O 1
ATOM 783 N N . MET A 1 96 ? -7.169 -1.686 7.813 1.00 96.62 96 MET A N 1
ATOM 784 C CA . MET A 1 96 ? -7.014 -0.240 7.670 1.00 96.62 96 MET A CA 1
ATOM 785 C C . MET A 1 96 ? -8.352 0.491 7.716 1.00 96.62 96 MET A C 1
ATOM 787 O O . MET A 1 96 ? -8.410 1.588 8.254 1.00 96.62 96 MET A O 1
ATOM 791 N N . ASN A 1 97 ? -9.423 -0.115 7.200 1.00 95.56 97 ASN A N 1
ATOM 792 C CA . ASN A 1 97 ? -10.769 0.450 7.284 1.00 95.56 97 ASN A CA 1
ATOM 793 C C . ASN A 1 97 ? -11.245 0.539 8.745 1.00 95.56 97 ASN A C 1
ATOM 795 O O . ASN A 1 97 ? -11.709 1.587 9.188 1.00 95.56 97 ASN A O 1
ATOM 799 N N . LEU A 1 98 ? -11.026 -0.533 9.518 1.00 93.69 98 LEU A N 1
ATOM 800 C CA . LEU A 1 98 ? -11.267 -0.547 10.965 1.00 93.69 98 LEU A CA 1
ATOM 801 C C . LEU A 1 98 ? -10.412 0.505 11.679 1.00 93.69 98 LEU A C 1
ATOM 803 O O . LEU A 1 98 ? -10.933 1.322 12.433 1.00 93.69 98 LEU A O 1
ATOM 807 N N . LEU A 1 99 ? -9.104 0.514 11.405 1.00 94.75 99 LEU A N 1
ATOM 808 C CA . LEU A 1 99 ? -8.178 1.438 12.050 1.00 94.75 99 LEU A CA 1
ATOM 809 C C . LEU A 1 99 ? -8.522 2.904 11.764 1.00 94.75 99 LEU A C 1
ATOM 811 O O . LEU A 1 99 ? -8.524 3.707 12.689 1.00 94.75 99 LEU A O 1
ATOM 815 N N . LYS A 1 100 ? -8.855 3.245 10.514 1.00 95.00 100 LYS A N 1
ATOM 816 C CA . LYS A 1 100 ? -9.310 4.585 10.122 1.00 95.00 100 LYS A CA 1
ATOM 817 C C . LYS A 1 100 ? -10.498 5.022 10.979 1.00 95.00 100 LYS A C 1
ATOM 819 O O . LYS A 1 100 ? -10.454 6.087 11.584 1.00 95.00 100 LYS A O 1
ATOM 824 N N . ASN A 1 101 ? -11.524 4.173 11.074 1.00 92.31 101 ASN A N 1
ATOM 825 C CA . ASN A 1 101 ? -12.724 4.468 11.855 1.00 92.31 101 ASN A CA 1
ATOM 826 C C . ASN A 1 101 ? -12.400 4.719 13.339 1.00 92.31 101 ASN A C 1
ATOM 828 O O . ASN A 1 101 ? -12.919 5.661 13.927 1.00 92.31 101 ASN A O 1
ATOM 832 N N . ILE A 1 102 ? -11.491 3.927 13.916 1.00 91.44 102 ILE A N 1
ATOM 833 C CA . ILE A 1 102 ? -11.058 4.054 15.316 1.00 91.44 102 ILE A CA 1
ATOM 834 C C . ILE A 1 102 ? -10.232 5.328 15.546 1.00 91.44 102 ILE A C 1
ATOM 836 O O . ILE A 1 102 ? -10.419 6.016 16.551 1.00 91.44 102 ILE A O 1
ATOM 840 N N . VAL A 1 103 ? -9.312 5.644 14.632 1.00 92.00 103 VAL A N 1
ATOM 841 C CA . VAL A 1 103 ? -8.440 6.825 14.719 1.00 92.00 103 VAL A CA 1
ATOM 842 C C . VAL A 1 103 ? -9.258 8.109 14.593 1.00 92.00 103 VAL A C 1
ATOM 844 O O . VAL A 1 103 ? -9.074 9.016 15.405 1.00 92.00 103 VAL A O 1
ATOM 847 N N . ASP A 1 104 ? -10.211 8.155 13.658 1.00 92.19 104 ASP A N 1
ATOM 848 C CA . ASP A 1 104 ? -11.078 9.316 13.412 1.00 92.19 104 ASP A CA 1
ATOM 849 C C . ASP A 1 104 ? -12.016 9.651 14.589 1.00 92.19 104 ASP A C 1
ATOM 851 O O . ASP A 1 104 ? -12.556 10.756 14.644 1.00 92.19 104 ASP A O 1
ATOM 855 N N . GLN A 1 105 ? -12.212 8.731 15.541 1.00 86.50 105 GLN A N 1
ATOM 856 C CA . GLN A 1 105 ? -12.994 8.975 16.761 1.00 86.50 105 GLN A CA 1
ATOM 857 C C . GLN A 1 105 ? -12.215 9.755 17.844 1.00 86.50 105 GLN A C 1
ATOM 859 O O . GLN A 1 105 ? -12.818 10.155 18.835 1.00 86.50 105 GLN A O 1
ATOM 864 N N . ASN A 1 106 ? -10.907 10.015 17.655 1.00 70.62 106 ASN A N 1
ATOM 865 C CA . ASN A 1 106 ? -9.979 10.837 18.466 1.00 70.62 106 ASN A CA 1
ATOM 866 C C . ASN A 1 106 ? -9.854 10.552 19.984 1.00 70.62 106 ASN A C 1
ATOM 868 O O . ASN A 1 106 ? -8.831 10.887 20.576 1.00 70.62 106 ASN A O 1
ATOM 872 N N . ASN A 1 107 ? -10.801 9.868 20.621 1.00 81.50 107 ASN A N 1
ATOM 873 C CA . ASN A 1 107 ? -10.813 9.511 22.045 1.00 81.50 107 ASN A CA 1
ATOM 874 C C . ASN A 1 107 ? -10.160 8.143 22.340 1.00 81.50 107 ASN A C 1
ATOM 876 O O . ASN A 1 107 ? -10.345 7.575 23.420 1.00 81.50 107 ASN A O 1
ATOM 880 N N . ASN A 1 108 ? -9.434 7.593 21.363 1.00 85.50 108 ASN A N 1
ATOM 881 C CA . ASN A 1 108 ? -8.860 6.247 21.410 1.00 85.50 108 ASN A CA 1
ATOM 882 C C . ASN A 1 108 ? -7.334 6.226 21.595 1.00 85.50 108 ASN A C 1
ATOM 884 O O . ASN A 1 108 ? -6.748 5.151 21.708 1.00 85.50 108 ASN A O 1
ATOM 888 N N . LYS A 1 109 ? -6.673 7.391 21.663 1.00 87.31 109 LYS A N 1
ATOM 889 C CA . LYS A 1 109 ? -5.249 7.454 22.030 1.00 87.31 109 LYS A CA 1
ATOM 890 C C . LYS A 1 109 ? -5.035 6.905 23.443 1.00 87.31 109 LYS A C 1
ATOM 892 O O . LYS A 1 109 ? -5.865 7.104 24.325 1.00 87.31 109 LYS A O 1
ATOM 897 N N . GLY A 1 110 ? -3.934 6.185 23.648 1.00 88.50 110 GLY A N 1
ATOM 898 C CA . GLY A 1 110 ? -3.603 5.538 24.923 1.00 88.50 110 GLY A CA 1
ATOM 899 C C . GLY A 1 110 ? -4.382 4.254 25.249 1.00 88.50 110 GLY A C 1
ATOM 900 O O . GLY A 1 110 ? -3.886 3.462 26.054 1.00 88.50 110 GLY A O 1
ATOM 901 N N . LYS A 1 111 ? -5.533 4.009 24.606 1.00 92.56 111 LYS A N 1
ATOM 902 C CA . LYS A 1 111 ? -6.311 2.770 24.755 1.00 92.56 111 LYS A CA 1
ATOM 903 C C . LYS A 1 111 ? -5.701 1.641 23.934 1.00 92.56 111 LYS A C 1
ATOM 905 O O . LYS A 1 111 ? -5.218 1.863 22.823 1.00 92.56 111 LYS A O 1
ATOM 910 N N . GLU A 1 112 ? -5.761 0.431 24.476 1.00 94.31 112 GLU A N 1
ATOM 911 C CA . GLU A 1 112 ? -5.370 -0.777 23.756 1.00 94.31 112 GLU A CA 1
ATOM 912 C C . GLU A 1 112 ? -6.456 -1.166 22.755 1.00 94.31 112 GLU A C 1
ATOM 914 O O . GLU A 1 112 ? -7.632 -1.296 23.093 1.00 94.31 112 GLU A O 1
ATOM 919 N N . ILE A 1 113 ? -6.053 -1.325 21.500 1.00 93.88 113 ILE A N 1
ATOM 920 C CA . ILE A 1 113 ? -6.935 -1.626 20.381 1.00 93.88 113 ILE A CA 1
ATOM 921 C C . ILE A 1 113 ? -6.450 -2.928 19.760 1.00 93.88 113 ILE A C 1
ATOM 923 O O . ILE A 1 113 ? -5.348 -2.995 19.216 1.00 93.88 113 ILE A O 1
ATOM 927 N N . PHE A 1 114 ? -7.292 -3.955 19.788 1.00 92.75 114 PHE A N 1
ATOM 928 C CA . PHE A 1 114 ? -6.996 -5.246 19.176 1.00 92.75 114 PHE A CA 1
ATOM 929 C C . PHE A 1 114 ? -7.802 -5.402 17.886 1.00 92.75 114 PHE A C 1
ATOM 931 O O . PHE A 1 114 ? -9.030 -5.444 17.907 1.00 92.75 114 PHE A O 1
ATOM 938 N N . ILE A 1 115 ? -7.110 -5.493 16.748 1.00 91.38 115 ILE A N 1
ATOM 939 C CA . ILE A 1 115 ? -7.722 -5.691 15.430 1.00 91.38 115 ILE A CA 1
ATOM 940 C C . ILE A 1 115 ? -7.461 -7.125 14.967 1.00 91.38 115 ILE A C 1
ATOM 942 O O . ILE A 1 115 ? -6.363 -7.479 14.527 1.00 91.38 115 ILE A O 1
ATOM 946 N N . ALA A 1 116 ? -8.501 -7.952 15.018 1.00 89.19 116 ALA A N 1
ATOM 947 C CA . ALA A 1 116 ? -8.484 -9.283 14.432 1.00 89.19 116 ALA A CA 1
ATOM 948 C C . ALA A 1 116 ? -9.068 -9.245 13.014 1.00 89.19 116 ALA A C 1
ATOM 950 O O . ALA A 1 116 ? -10.191 -8.798 12.795 1.00 89.19 116 ALA A O 1
ATOM 951 N N . VAL A 1 117 ? -8.303 -9.733 12.039 1.00 85.88 117 VAL A N 1
ATOM 952 C CA . VAL A 1 117 ? -8.732 -9.860 10.639 1.00 85.88 117 VAL A CA 1
ATOM 953 C C . VAL A 1 117 ? -8.486 -11.273 10.119 1.00 85.88 117 VAL A C 1
ATOM 955 O O . VAL A 1 117 ? -7.581 -11.968 10.577 1.00 85.88 117 VAL A O 1
ATOM 958 N N . SER A 1 118 ? -9.282 -11.690 9.129 1.00 82.19 118 SER A N 1
ATOM 959 C CA . SER A 1 118 ? -9.247 -13.046 8.547 1.00 82.19 118 SER A CA 1
ATOM 960 C C . SER A 1 118 ? -7.929 -13.408 7.852 1.00 82.19 118 SER A C 1
ATOM 962 O O . SER A 1 118 ? -7.637 -14.585 7.646 1.00 82.19 118 SER A O 1
ATOM 964 N N . LYS A 1 119 ? -7.122 -12.409 7.480 1.00 84.44 119 LYS A N 1
ATOM 965 C CA . LYS A 1 119 ? -5.760 -12.569 6.959 1.00 84.44 119 LYS A CA 1
ATOM 966 C C . LYS A 1 119 ? -4.849 -11.565 7.648 1.00 84.44 119 LYS A C 1
ATOM 968 O O . LYS A 1 119 ? -5.245 -10.416 7.813 1.00 84.44 119 LYS A O 1
ATOM 973 N N . GLY A 1 120 ? -3.634 -11.992 7.992 1.00 88.00 120 GLY A N 1
ATOM 974 C CA . GLY A 1 120 ? -2.632 -11.118 8.605 1.00 88.00 120 GLY A CA 1
ATOM 975 C C . GLY A 1 120 ? -2.361 -9.851 7.787 1.00 88.00 120 GLY A C 1
ATOM 976 O O . GLY A 1 120 ? -2.525 -9.824 6.567 1.00 88.00 120 GLY A O 1
ATOM 977 N N . CYS A 1 121 ? -1.938 -8.786 8.460 1.00 93.94 121 CYS A N 1
ATOM 978 C CA . CYS A 1 121 ? -1.673 -7.491 7.845 1.00 93.94 121 CYS A CA 1
ATOM 979 C C . CYS A 1 121 ? -0.567 -7.574 6.785 1.00 93.94 121 CYS A C 1
ATOM 981 O O . CYS A 1 121 ? 0.463 -8.205 6.995 1.00 93.94 121 CYS A O 1
ATOM 983 N N . CYS A 1 122 ? -0.759 -6.902 5.645 1.00 95.56 122 CYS A N 1
ATOM 984 C CA . CYS A 1 122 ? 0.294 -6.749 4.641 1.00 95.56 122 CYS A CA 1
ATOM 985 C C . CYS A 1 122 ? 1.424 -5.829 5.113 1.00 95.56 122 CYS A C 1
ATOM 987 O O . CYS A 1 122 ? 1.253 -5.118 6.100 1.00 95.56 122 CYS A O 1
ATOM 989 N N . TYR A 1 123 ? 2.531 -5.779 4.367 1.00 95.69 123 TYR A N 1
ATOM 990 C CA . TYR A 1 123 ? 3.668 -4.913 4.694 1.00 95.69 123 TYR A CA 1
ATOM 991 C C . TYR A 1 123 ? 3.260 -3.440 4.892 1.00 95.69 123 TYR A C 1
ATOM 993 O O . TYR A 1 123 ? 3.713 -2.788 5.833 1.00 95.69 123 TYR A O 1
ATOM 1001 N N . LEU A 1 124 ? 2.363 -2.920 4.043 1.00 96.94 124 LEU A N 1
ATOM 1002 C CA . LEU A 1 124 ? 1.887 -1.534 4.140 1.00 96.94 124 LEU A CA 1
ATOM 1003 C C . LEU A 1 124 ? 0.937 -1.326 5.318 1.00 96.94 124 LEU A C 1
ATOM 1005 O O . LEU A 1 124 ? 1.034 -0.316 6.003 1.00 96.94 124 LEU A O 1
ATOM 1009 N N . CYS A 1 125 ? 0.075 -2.304 5.607 1.00 97.00 125 CYS A N 1
ATOM 1010 C CA . CYS A 1 125 ? -0.777 -2.269 6.795 1.00 97.00 125 CYS A CA 1
ATOM 1011 C C . CYS A 1 125 ? 0.066 -2.259 8.073 1.00 97.00 125 CYS A C 1
ATOM 1013 O O . CYS A 1 125 ? -0.167 -1.438 8.950 1.00 97.00 125 CYS A O 1
ATOM 1015 N N . GLU A 1 126 ? 1.062 -3.143 8.162 1.00 96.19 126 GLU A N 1
ATOM 1016 C CA . GLU A 1 126 ? 1.978 -3.211 9.302 1.00 96.19 126 GLU A CA 1
ATOM 1017 C C . GLU A 1 126 ? 2.762 -1.902 9.468 1.00 96.19 126 GLU A C 1
ATOM 1019 O O . GLU A 1 126 ? 2.847 -1.368 10.572 1.00 96.19 126 GLU A O 1
ATOM 1024 N N . SER A 1 127 ? 3.306 -1.360 8.375 1.00 97.06 127 SER A N 1
ATOM 1025 C CA . SER A 1 127 ? 4.028 -0.082 8.394 1.00 97.06 127 SER A CA 1
ATOM 1026 C C . SER A 1 127 ? 3.139 1.068 8.870 1.00 97.06 127 SER A C 1
ATOM 1028 O O . SER A 1 127 ? 3.565 1.871 9.699 1.00 97.06 127 SER A O 1
ATOM 1030 N N . TYR A 1 128 ? 1.886 1.112 8.415 1.00 97.62 128 TYR A N 1
ATOM 1031 C CA . TYR A 1 128 ? 0.927 2.125 8.845 1.00 97.62 128 TYR A CA 1
ATOM 1032 C C . TYR A 1 128 ? 0.549 1.973 10.327 1.00 97.62 128 TYR A C 1
ATOM 1034 O O . TYR A 1 128 ? 0.488 2.960 11.056 1.00 97.62 128 TYR A O 1
ATOM 1042 N N . ILE A 1 129 ? 0.366 0.739 10.811 1.00 96.69 129 ILE A N 1
ATOM 1043 C CA . ILE A 1 129 ? 0.117 0.460 12.235 1.00 96.69 129 ILE A CA 1
ATOM 1044 C C . ILE A 1 129 ? 1.293 0.931 13.099 1.00 96.69 129 ILE A C 1
ATOM 1046 O O . ILE A 1 129 ? 1.089 1.582 14.122 1.00 96.69 129 ILE A O 1
ATOM 1050 N N . LYS A 1 130 ? 2.534 0.671 12.669 1.00 96.75 130 LYS A N 1
ATOM 1051 C CA . LYS A 1 130 ? 3.732 1.187 13.351 1.00 96.75 130 LYS A CA 1
ATOM 1052 C C . LYS A 1 130 ? 3.743 2.713 13.389 1.00 96.75 130 LYS A C 1
ATOM 1054 O O . LYS A 1 130 ? 4.057 3.286 14.427 1.00 96.75 130 LYS A O 1
ATOM 1059 N N . PHE A 1 131 ? 3.370 3.366 12.287 1.00 97.50 131 PHE A N 1
ATOM 1060 C CA . PHE A 1 131 ? 3.246 4.821 12.245 1.00 97.50 131 PHE A CA 1
ATOM 1061 C C . PHE A 1 131 ? 2.244 5.344 13.284 1.00 97.50 131 PHE A C 1
ATOM 1063 O O . PHE A 1 131 ? 2.618 6.193 14.090 1.00 97.50 131 PHE A O 1
ATOM 1070 N N . VAL A 1 132 ? 1.009 4.829 13.319 1.00 95.62 132 VAL A N 1
ATOM 1071 C CA . VAL A 1 132 ? 0.013 5.327 14.287 1.00 95.62 132 VAL A CA 1
ATOM 1072 C C . VAL A 1 132 ? 0.402 5.001 15.728 1.00 95.62 132 VAL A C 1
ATOM 1074 O O . VAL A 1 132 ? 0.180 5.823 16.615 1.00 95.62 132 VAL A O 1
ATOM 1077 N N . ASN A 1 133 ? 1.062 3.866 15.975 1.00 96.31 133 ASN A N 1
ATOM 1078 C CA . ASN A 1 133 ? 1.562 3.544 17.310 1.00 96.31 133 ASN A CA 1
ATOM 1079 C C . ASN A 1 133 ? 2.620 4.556 17.776 1.00 96.31 133 ASN A C 1
ATOM 1081 O O . ASN A 1 133 ? 2.556 5.047 18.902 1.00 96.31 133 ASN A O 1
ATOM 1085 N N . ASN A 1 134 ? 3.509 4.988 16.877 1.00 96.25 134 ASN A N 1
ATOM 1086 C CA . ASN A 1 134 ? 4.468 6.064 17.155 1.00 96.25 134 ASN A CA 1
ATOM 1087 C C . ASN A 1 134 ? 3.802 7.433 17.396 1.00 96.25 134 ASN A C 1
ATOM 1089 O O . ASN A 1 134 ? 4.454 8.354 17.882 1.00 96.25 134 ASN A O 1
ATOM 1093 N N . LYS A 1 135 ? 2.514 7.585 17.066 1.00 94.38 135 LYS A N 1
ATOM 1094 C CA . LYS A 1 135 ? 1.701 8.785 17.327 1.00 94.38 135 LYS A CA 1
ATOM 1095 C C . LYS A 1 135 ? 0.814 8.662 18.578 1.00 94.38 135 LYS A C 1
ATOM 1097 O O . LYS A 1 135 ? -0.054 9.512 18.798 1.00 94.38 135 LYS A O 1
ATOM 1102 N N . GLY A 1 136 ? 1.042 7.636 19.405 1.00 93.19 136 GLY A N 1
ATOM 1103 C CA . GLY A 1 136 ? 0.410 7.462 20.720 1.00 93.19 136 GLY A CA 1
ATOM 1104 C C . GLY A 1 136 ? -0.814 6.539 20.746 1.00 93.19 136 GLY A C 1
ATOM 1105 O O . GLY A 1 136 ? -1.495 6.450 21.771 1.00 93.19 136 GLY A O 1
ATOM 1106 N N . TYR A 1 137 ? -1.116 5.850 19.644 1.00 94.69 137 TYR A N 1
ATOM 1107 C CA . TYR A 1 137 ? -2.095 4.759 19.645 1.00 94.69 137 TYR A CA 1
ATOM 1108 C C . TYR A 1 137 ? -1.436 3.451 20.123 1.00 94.69 137 TYR A C 1
ATOM 1110 O O . TYR A 1 137 ? -0.220 3.295 20.038 1.00 94.69 137 TYR A O 1
ATOM 1118 N N . LYS A 1 138 ? -2.224 2.502 20.642 1.00 95.94 138 LYS A N 1
ATOM 1119 C CA . LYS A 1 138 ? -1.737 1.167 21.037 1.00 95.94 138 LYS A CA 1
ATOM 1120 C C . LYS A 1 138 ? -2.504 0.089 20.281 1.00 95.94 138 LYS A C 1
ATOM 1122 O O . LYS A 1 138 ? -3.418 -0.534 20.812 1.00 95.94 138 LYS A O 1
ATOM 1127 N N . VAL A 1 139 ? -2.169 -0.075 19.004 1.00 95.75 139 VAL A N 1
ATOM 1128 C CA . VAL A 1 139 ? -2.848 -0.999 18.091 1.00 95.75 139 VAL A CA 1
ATOM 1129 C C . VAL A 1 139 ? -2.066 -2.302 17.967 1.00 95.75 139 VAL A C 1
ATOM 1131 O O . VAL A 1 139 ? -0.889 -2.304 17.593 1.00 95.75 139 VAL A O 1
ATOM 1134 N N . TYR A 1 140 ? -2.762 -3.409 18.200 1.00 94.56 140 TYR A N 1
ATOM 1135 C CA . TYR A 1 140 ? -2.290 -4.781 18.060 1.00 94.56 140 TYR A CA 1
ATOM 1136 C C . TYR A 1 140 ? -3.103 -5.492 16.977 1.00 94.56 140 TYR A C 1
ATOM 1138 O O . TYR A 1 140 ? -4.291 -5.220 16.803 1.00 94.56 140 TYR A O 1
ATOM 1146 N N . THR A 1 141 ? -2.483 -6.414 16.237 1.00 93.06 141 THR A N 1
ATOM 1147 C CA . THR A 1 141 ? -3.173 -7.167 15.175 1.00 93.06 141 THR A CA 1
ATOM 1148 C C . THR A 1 141 ? -2.961 -8.665 15.291 1.00 93.06 141 THR A C 1
ATOM 1150 O O . THR A 1 141 ? -1.968 -9.103 15.867 1.00 93.06 141 THR A O 1
ATOM 1153 N N . SER A 1 142 ? -3.868 -9.452 14.701 1.00 85.62 142 SER A N 1
ATOM 1154 C CA . SER A 1 142 ? -3.823 -10.926 14.716 1.00 85.62 142 SER A CA 1
ATOM 1155 C C . SER A 1 142 ? -2.610 -11.546 14.003 1.00 85.62 142 SER A C 1
ATOM 1157 O O . SER A 1 142 ? -2.428 -12.760 14.051 1.00 85.62 142 SER A O 1
ATOM 1159 N N . GLY A 1 143 ? -1.778 -10.746 13.329 1.00 88.50 143 GLY A N 1
ATOM 1160 C CA . GLY A 1 143 ? -0.540 -11.193 12.700 1.00 88.50 143 GLY A CA 1
ATOM 1161 C C . GLY A 1 143 ? -0.205 -10.402 11.442 1.00 88.50 143 GLY A C 1
ATOM 1162 O O . GLY A 1 143 ? -0.992 -9.584 10.964 1.00 88.50 143 GLY A O 1
ATOM 1163 N N . VAL A 1 144 ? 0.969 -10.676 10.875 1.00 90.50 144 VAL A N 1
ATOM 1164 C CA . VAL A 1 144 ? 1.481 -10.003 9.676 1.00 90.50 144 VAL A CA 1
ATOM 1165 C C . VAL A 1 144 ? 1.901 -11.015 8.617 1.00 90.50 144 VAL A C 1
ATOM 1167 O O . VAL A 1 144 ? 2.424 -12.086 8.918 1.00 90.50 144 VAL A O 1
ATOM 1170 N N . HIS A 1 145 ? 1.717 -10.654 7.353 1.00 86.38 145 HIS A N 1
ATOM 1171 C CA . HIS A 1 145 ? 2.393 -11.281 6.230 1.00 86.38 145 HIS A CA 1
ATOM 1172 C C . HIS A 1 145 ? 3.192 -10.213 5.471 1.00 86.38 145 HIS A C 1
ATOM 1174 O O . HIS A 1 145 ? 2.686 -9.148 5.122 1.00 86.38 145 HIS A O 1
ATOM 1180 N N . LYS A 1 146 ? 4.452 -10.494 5.143 1.00 85.62 146 LYS A N 1
ATOM 1181 C CA . LYS A 1 146 ? 5.383 -9.507 4.561 1.00 85.62 146 LYS A CA 1
ATOM 1182 C C . LYS A 1 146 ? 5.136 -9.197 3.071 1.00 85.62 146 LYS A C 1
ATOM 1184 O O . LYS A 1 146 ? 6.018 -8.700 2.383 1.00 85.62 146 LYS A O 1
ATOM 1189 N N . LYS A 1 147 ? 3.946 -9.513 2.546 1.00 91.50 147 LYS A N 1
ATOM 1190 C CA . LYS A 1 147 ? 3.573 -9.270 1.144 1.00 91.50 147 LYS A CA 1
ATOM 1191 C C . LYS A 1 147 ? 3.260 -7.793 0.903 1.00 91.50 147 LYS A C 1
ATOM 1193 O O . LYS A 1 147 ? 2.541 -7.180 1.695 1.00 91.50 147 LYS A O 1
ATOM 1198 N N . LEU A 1 148 ? 3.739 -7.271 -0.224 1.00 92.31 148 LEU A N 1
ATOM 1199 C CA . LEU A 1 148 ? 3.422 -5.942 -0.745 1.00 92.31 148 LEU A CA 1
ATOM 1200 C C . LEU A 1 148 ? 2.318 -6.046 -1.809 1.00 92.31 148 LEU A C 1
ATOM 1202 O O . LEU A 1 148 ? 2.408 -6.868 -2.724 1.00 92.31 148 LEU A O 1
ATOM 1206 N N . TYR A 1 149 ? 1.276 -5.224 -1.692 1.00 90.88 149 TYR A N 1
ATOM 1207 C CA . TYR A 1 149 ? 0.143 -5.215 -2.622 1.00 90.88 149 TYR A CA 1
ATOM 1208 C C . TYR A 1 149 ? 0.124 -3.898 -3.391 1.00 90.88 149 TYR A C 1
ATOM 1210 O O . TYR A 1 149 ? 0.038 -2.837 -2.786 1.00 90.88 149 TYR A O 1
ATOM 1218 N N . SER A 1 150 ? 0.164 -3.974 -4.722 1.00 89.38 150 SER A N 1
ATOM 1219 C CA . SER A 1 150 ? 0.156 -2.800 -5.608 1.00 89.38 150 SER A CA 1
ATOM 1220 C C . SER A 1 150 ? -1.179 -2.057 -5.631 1.00 89.38 150 SER A C 1
ATOM 1222 O O . SER A 1 150 ? -1.226 -0.900 -6.020 1.00 89.38 150 SER A O 1
ATOM 1224 N N . LYS A 1 151 ? -2.267 -2.712 -5.213 1.00 92.94 151 LYS A N 1
ATOM 1225 C CA . LYS A 1 151 ? -3.620 -2.140 -5.176 1.00 92.94 151 LYS A CA 1
ATOM 1226 C C . LYS A 1 151 ? -4.021 -1.669 -3.775 1.00 92.94 151 LYS A C 1
ATOM 1228 O O . LYS A 1 151 ? -5.201 -1.693 -3.442 1.00 92.94 151 LYS A O 1
ATOM 1233 N N . TRP A 1 152 ? -3.052 -1.334 -2.929 1.00 95.56 152 TRP A N 1
ATOM 1234 C CA . TRP A 1 152 ? -3.304 -0.872 -1.566 1.00 95.56 152 TRP A CA 1
ATOM 1235 C C . TRP A 1 152 ? -3.633 0.622 -1.550 1.00 95.56 152 TRP A C 1
ATOM 1237 O O . TRP A 1 152 ? -2.942 1.408 -2.192 1.0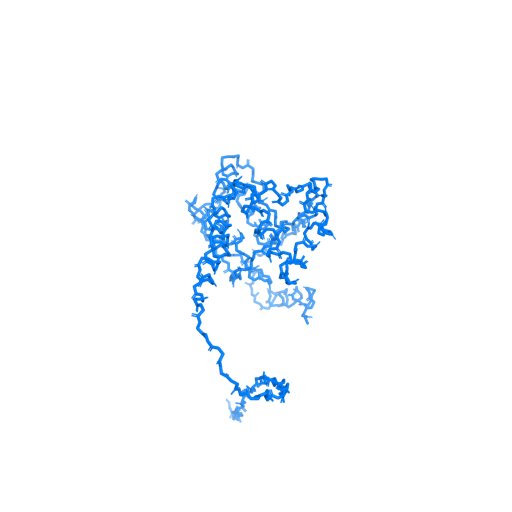0 95.56 152 TRP A O 1
ATOM 1247 N N . LEU A 1 153 ? -4.665 1.005 -0.800 1.00 96.19 153 LEU A N 1
ATOM 1248 C CA . LEU A 1 153 ? -5.067 2.395 -0.600 1.00 96.19 153 LEU A CA 1
ATOM 1249 C C . LEU A 1 153 ? -4.601 2.907 0.770 1.00 96.19 153 LEU A C 1
ATOM 1251 O O . LEU A 1 153 ? -4.833 2.250 1.790 1.00 96.19 153 LEU A O 1
ATOM 1255 N N . LEU A 1 154 ? -3.985 4.093 0.784 1.00 95.81 154 LEU A N 1
ATOM 1256 C CA . LEU A 1 154 ? -3.627 4.807 2.011 1.00 95.81 154 LEU A CA 1
ATOM 1257 C C . LEU A 1 154 ? -4.898 5.254 2.755 1.00 95.81 154 LEU A C 1
ATOM 1259 O O . LEU A 1 154 ? -5.800 5.795 2.114 1.00 95.81 154 LEU A O 1
ATOM 1263 N N . PRO A 1 155 ? -4.995 5.063 4.084 1.00 95.75 155 PRO A N 1
AT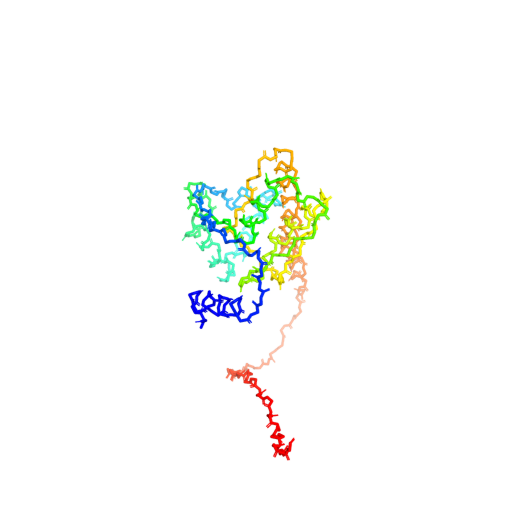OM 1264 C CA . PRO A 1 155 ? -6.140 5.543 4.849 1.00 95.75 155 PRO A CA 1
ATOM 1265 C C . PRO A 1 155 ? -6.255 7.068 4.803 1.00 95.75 155 PRO A C 1
ATOM 1267 O O . PRO A 1 155 ? -5.298 7.779 5.108 1.00 95.75 155 PRO A O 1
ATOM 1270 N N . ASP A 1 156 ? -7.445 7.556 4.463 1.00 93.94 156 ASP A N 1
ATOM 1271 C CA . ASP A 1 156 ? -7.764 8.983 4.453 1.00 93.94 156 ASP A CA 1
ATOM 1272 C C . ASP A 1 156 ? -8.289 9.432 5.824 1.00 93.94 156 ASP A C 1
ATOM 1274 O O . ASP A 1 156 ? -9.447 9.187 6.155 1.00 93.94 156 ASP A O 1
ATOM 1278 N N . LEU A 1 157 ? -7.427 10.019 6.654 1.00 93.44 157 LEU A N 1
ATOM 1279 C CA . LEU A 1 157 ? -7.788 10.455 8.006 1.00 93.44 157 LEU A CA 1
ATOM 1280 C C . LEU A 1 157 ? -8.431 11.846 8.007 1.00 93.44 157 LEU A C 1
ATOM 1282 O O . LEU A 1 157 ? -8.019 12.722 7.247 1.00 93.44 157 LEU A O 1
ATOM 1286 N N . LYS A 1 158 ? -9.354 12.083 8.951 1.00 93.88 158 LYS A N 1
ATOM 1287 C CA . LYS A 1 158 ? -9.927 13.423 9.190 1.00 93.88 158 LYS A CA 1
ATOM 1288 C C . LYS A 1 158 ? -8.894 14.427 9.702 1.00 93.88 158 LYS A C 1
ATOM 1290 O O . LYS A 1 158 ? -8.981 15.611 9.400 1.00 93.88 158 LYS A O 1
ATOM 1295 N N . ASN A 1 159 ? -7.931 13.963 10.499 1.00 92.31 159 ASN A N 1
ATOM 1296 C CA . ASN A 1 159 ? -6.826 14.793 10.966 1.00 92.31 159 ASN A CA 1
ATOM 1297 C C . ASN A 1 159 ? -5.807 14.972 9.826 1.00 92.31 159 ASN A C 1
ATOM 1299 O O . ASN A 1 159 ? -5.107 14.026 9.454 1.00 92.31 159 ASN A O 1
ATOM 1303 N N . THR A 1 160 ? -5.733 16.188 9.286 1.00 93.56 160 THR A N 1
ATOM 1304 C CA . THR A 1 160 ? -4.900 16.547 8.129 1.00 93.56 160 THR A CA 1
ATOM 1305 C C . THR A 1 160 ? -3.404 16.422 8.398 1.00 93.56 160 THR A C 1
ATOM 1307 O O . THR A 1 160 ? -2.655 16.032 7.498 1.00 93.56 160 THR A O 1
ATOM 1310 N N . ASP A 1 161 ? -2.969 16.681 9.630 1.00 94.00 161 ASP A N 1
ATOM 1311 C CA . ASP A 1 161 ? -1.560 16.593 10.017 1.00 94.00 161 ASP A CA 1
ATOM 1312 C C . ASP A 1 161 ? -1.126 15.130 10.053 1.00 94.00 161 ASP A C 1
ATOM 1314 O O . ASP A 1 161 ? -0.188 14.736 9.360 1.00 94.00 161 ASP A O 1
ATOM 1318 N N . LEU A 1 162 ? -1.887 14.284 10.757 1.00 93.81 162 LEU A N 1
ATOM 1319 C CA . LEU A 1 162 ? -1.649 12.840 10.781 1.00 93.81 162 LEU A CA 1
ATOM 1320 C C . LEU A 1 162 ? -1.719 12.236 9.378 1.00 93.81 162 LEU A C 1
ATOM 1322 O O . LEU A 1 162 ? -0.910 11.367 9.049 1.00 93.81 162 LEU A O 1
ATOM 1326 N N . ARG A 1 163 ? -2.656 12.694 8.537 1.00 94.88 163 ARG A N 1
ATOM 1327 C CA . ARG A 1 163 ? -2.754 12.264 7.138 1.00 94.88 163 ARG A CA 1
ATOM 1328 C C . ARG A 1 163 ? -1.462 12.579 6.382 1.00 94.88 163 ARG A C 1
ATOM 1330 O O . ARG A 1 163 ? -0.874 11.667 5.797 1.00 94.88 163 ARG A O 1
ATOM 1337 N N . SER A 1 164 ? -0.998 13.825 6.439 1.00 96.56 164 SER A N 1
ATOM 1338 C CA . SER A 1 164 ? 0.201 14.288 5.727 1.00 96.56 164 SER A CA 1
ATOM 1339 C C . SER A 1 164 ? 1.473 13.596 6.224 1.00 96.56 164 SER A C 1
ATOM 1341 O O . SER A 1 164 ? 2.270 13.091 5.431 1.00 96.56 164 SER A O 1
ATOM 1343 N N . GLU A 1 165 ? 1.629 13.473 7.542 1.00 97.50 165 GLU A N 1
ATOM 1344 C CA . GLU A 1 165 ? 2.748 12.760 8.158 1.00 97.50 165 GLU A CA 1
ATOM 1345 C C . GLU A 1 165 ? 2.750 11.267 7.809 1.00 97.50 165 GLU A C 1
ATOM 1347 O O . GLU A 1 165 ? 3.813 10.689 7.559 1.00 97.50 165 GLU A O 1
ATOM 1352 N N . SER A 1 166 ? 1.571 10.633 7.772 1.00 96.94 166 SER A N 1
ATOM 1353 C CA . SER A 1 166 ? 1.451 9.220 7.409 1.00 96.94 166 SER A CA 1
ATOM 1354 C C . SER A 1 166 ? 1.871 8.987 5.962 1.00 96.94 166 SER A C 1
ATOM 1356 O O . SER A 1 166 ? 2.622 8.052 5.689 1.00 96.94 166 SER A O 1
ATOM 1358 N N . LEU A 1 167 ? 1.472 9.872 5.042 1.00 97.69 167 LEU A N 1
ATOM 1359 C CA . LEU A 1 167 ? 1.874 9.804 3.641 1.00 97.69 167 LEU A CA 1
ATOM 1360 C C . LEU A 1 167 ? 3.398 9.901 3.512 1.00 97.69 167 LEU A C 1
ATOM 1362 O O . LEU A 1 167 ? 4.015 9.024 2.906 1.00 97.69 167 LEU A O 1
ATOM 1366 N N . ALA A 1 168 ? 4.012 10.903 4.147 1.00 97.88 168 ALA A N 1
ATOM 1367 C CA . ALA A 1 168 ? 5.463 11.079 4.140 1.00 97.88 168 ALA A CA 1
ATOM 1368 C C . ALA A 1 168 ? 6.198 9.864 4.737 1.00 97.88 168 ALA A C 1
ATOM 1370 O O . ALA A 1 168 ? 7.189 9.383 4.180 1.00 97.88 168 ALA A O 1
ATOM 1371 N N . TYR A 1 169 ? 5.692 9.316 5.848 1.00 98.12 169 TYR A N 1
ATOM 1372 C CA . TYR A 1 169 ? 6.247 8.111 6.460 1.00 98.12 169 TYR A CA 1
ATOM 1373 C C . TYR A 1 169 ? 6.198 6.913 5.504 1.00 98.12 169 TYR A C 1
ATOM 1375 O O . TYR A 1 169 ? 7.197 6.200 5.369 1.00 98.12 169 TYR A O 1
ATOM 1383 N N . MET A 1 170 ? 5.051 6.690 4.857 1.00 97.56 170 MET A N 1
ATOM 1384 C CA . MET A 1 170 ? 4.825 5.547 3.972 1.00 97.56 170 MET A CA 1
ATOM 1385 C C . MET A 1 170 ? 5.650 5.642 2.688 1.00 97.56 170 MET A C 1
ATOM 1387 O O . MET A 1 170 ? 6.255 4.641 2.304 1.00 97.56 170 MET A O 1
ATOM 1391 N N . ILE A 1 171 ? 5.746 6.832 2.081 1.00 96.25 171 ILE A N 1
ATOM 1392 C CA . ILE A 1 171 ? 6.634 7.093 0.937 1.00 96.25 171 ILE A CA 1
ATOM 1393 C C . ILE A 1 171 ? 8.071 6.724 1.309 1.00 96.25 171 ILE A C 1
ATOM 1395 O O . ILE A 1 171 ? 8.677 5.887 0.649 1.00 96.25 171 ILE A O 1
ATOM 1399 N N . ARG A 1 172 ? 8.570 7.208 2.453 1.00 96.62 172 ARG A N 1
ATOM 1400 C CA . ARG A 1 172 ? 9.929 6.896 2.917 1.00 96.62 172 ARG A CA 1
ATOM 1401 C C . ARG A 1 172 ? 10.170 5.396 3.135 1.00 96.62 172 ARG A C 1
ATOM 1403 O O . ARG A 1 172 ? 11.281 4.921 2.904 1.00 96.62 172 ARG A O 1
ATOM 1410 N N . GLN A 1 173 ? 9.180 4.638 3.620 1.00 95.38 173 GLN A N 1
ATOM 1411 C CA . GLN A 1 173 ? 9.325 3.178 3.735 1.00 95.38 173 GLN A CA 1
ATOM 1412 C C . GLN A 1 173 ? 9.400 2.515 2.358 1.00 95.38 173 GLN A C 1
ATOM 1414 O O . GLN A 1 173 ? 10.239 1.639 2.148 1.00 95.38 173 GLN A O 1
ATOM 1419 N N . LEU A 1 174 ? 8.547 2.938 1.423 1.00 94.69 174 LEU A N 1
ATOM 1420 C CA . LEU A 1 174 ? 8.534 2.420 0.059 1.00 94.69 174 LEU A CA 1
ATOM 1421 C C . LEU A 1 174 ? 9.826 2.750 -0.690 1.00 94.69 174 LEU A C 1
ATOM 1423 O O . LEU A 1 174 ? 10.393 1.844 -1.291 1.00 94.69 174 LEU A O 1
ATOM 1427 N N . ASP A 1 175 ? 10.345 3.973 -0.570 1.00 95.31 175 ASP A N 1
ATOM 1428 C CA . ASP A 1 175 ? 11.620 4.379 -1.170 1.00 95.31 175 ASP A CA 1
ATOM 1429 C C . ASP A 1 175 ? 12.758 3.463 -0.727 1.00 95.31 175 ASP A C 1
ATOM 1431 O O . ASP A 1 175 ? 13.523 2.966 -1.547 1.00 95.31 175 ASP A O 1
ATOM 1435 N N . ARG A 1 176 ? 12.835 3.154 0.574 1.00 93.88 176 ARG A N 1
ATOM 1436 C CA . ARG A 1 176 ? 13.844 2.225 1.104 1.00 93.88 176 ARG A CA 1
ATOM 1437 C C . ARG A 1 176 ? 13.726 0.834 0.491 1.00 93.88 176 ARG A C 1
ATOM 1439 O O . ARG A 1 176 ? 14.747 0.207 0.212 1.00 93.88 176 ARG A O 1
ATOM 1446 N N . VAL A 1 177 ? 12.502 0.336 0.312 1.00 93.00 177 VAL A N 1
ATOM 1447 C CA . VAL A 1 177 ? 12.262 -0.974 -0.306 1.00 93.00 177 VAL A CA 1
ATOM 1448 C C . VAL A 1 177 ? 12.653 -0.943 -1.781 1.00 93.00 177 VAL A C 1
ATOM 1450 O O . VAL A 1 177 ? 13.399 -1.817 -2.214 1.00 93.00 177 VAL A O 1
ATOM 1453 N N . ILE A 1 178 ? 12.203 0.062 -2.532 1.00 92.38 178 ILE A N 1
ATOM 1454 C CA . ILE A 1 178 ? 12.468 0.184 -3.969 1.00 92.38 178 ILE A CA 1
ATOM 1455 C C . ILE A 1 178 ? 13.969 0.318 -4.221 1.00 92.38 178 ILE A C 1
ATOM 1457 O O . ILE A 1 178 ? 14.520 -0.492 -4.964 1.00 92.38 178 ILE A O 1
ATOM 1461 N N . SER A 1 179 ? 14.646 1.246 -3.538 1.00 91.88 179 SER A N 1
ATOM 1462 C CA . SER A 1 179 ? 16.095 1.422 -3.662 1.00 91.88 179 SER A CA 1
ATOM 1463 C C . SER A 1 179 ? 16.841 0.127 -3.360 1.00 91.88 179 SER A C 1
ATOM 1465 O O . SER A 1 179 ? 17.705 -0.278 -4.129 1.00 91.88 179 SER A O 1
ATOM 1467 N N . LYS A 1 180 ? 16.471 -0.583 -2.285 1.00 91.12 180 LYS A N 1
ATOM 1468 C CA . LYS A 1 180 ? 17.112 -1.854 -1.926 1.00 91.12 180 LYS A CA 1
ATOM 1469 C C . LYS A 1 180 ? 16.922 -2.929 -2.998 1.00 91.12 180 LYS A C 1
ATOM 1471 O O . LYS A 1 180 ? 17.868 -3.656 -3.292 1.00 91.12 180 LYS A O 1
ATOM 1476 N N . GLU A 1 181 ? 15.719 -3.073 -3.548 1.00 89.62 181 GLU A N 1
ATOM 1477 C CA . GLU A 1 181 ? 15.443 -4.096 -4.563 1.00 89.62 181 GLU A CA 1
ATOM 1478 C C . GLU A 1 181 ? 16.082 -3.762 -5.918 1.00 89.62 181 GLU A C 1
ATOM 1480 O O . GLU A 1 181 ? 16.623 -4.663 -6.564 1.00 89.62 181 GLU A O 1
ATOM 1485 N N . ILE A 1 182 ? 16.118 -2.480 -6.301 1.00 89.19 182 ILE A N 1
ATOM 1486 C CA . ILE A 1 182 ? 16.858 -2.009 -7.479 1.00 89.19 182 ILE A CA 1
ATOM 1487 C C . ILE A 1 182 ? 18.353 -2.274 -7.298 1.00 89.19 182 ILE A C 1
ATOM 1489 O O . ILE A 1 182 ? 18.959 -2.917 -8.150 1.00 89.19 182 ILE A O 1
ATOM 1493 N N . SER A 1 183 ? 18.949 -1.874 -6.170 1.00 86.38 183 SER A N 1
ATOM 1494 C CA . SER A 1 183 ? 20.373 -2.108 -5.910 1.00 86.38 183 SER A CA 1
ATOM 1495 C C . SER A 1 183 ? 20.740 -3.589 -5.895 1.00 86.38 183 SER A C 1
ATOM 1497 O O . SER A 1 183 ? 21.840 -3.929 -6.308 1.00 86.38 183 SER A O 1
ATOM 1499 N N . LYS A 1 184 ? 19.851 -4.491 -5.459 1.00 84.38 184 LYS A N 1
ATOM 1500 C CA . LYS A 1 184 ? 20.090 -5.938 -5.587 1.00 84.38 184 LYS A CA 1
ATOM 1501 C C . LYS A 1 184 ? 20.101 -6.380 -7.044 1.00 84.38 184 LYS A C 1
ATOM 1503 O O . LYS A 1 184 ? 21.005 -7.103 -7.438 1.00 84.38 184 LYS A O 1
ATOM 1508 N N . HIS A 1 185 ? 19.121 -5.945 -7.833 1.00 74.56 185 HIS A N 1
ATOM 1509 C CA . HIS A 1 185 ? 19.047 -6.305 -9.249 1.00 74.56 185 HIS A CA 1
ATOM 1510 C C . HIS A 1 185 ? 20.212 -5.735 -10.058 1.00 74.56 185 HIS A C 1
ATOM 1512 O O . HIS A 1 185 ? 20.696 -6.418 -10.949 1.00 74.56 185 HIS A O 1
ATOM 1518 N N . VAL A 1 186 ? 20.693 -4.533 -9.724 1.00 71.38 186 VAL A N 1
ATOM 1519 C CA . VAL A 1 186 ? 21.884 -3.920 -10.335 1.00 71.38 186 VAL A CA 1
ATOM 1520 C C . VAL A 1 186 ? 23.177 -4.533 -9.777 1.00 71.38 186 VAL A C 1
ATOM 1522 O O . VAL A 1 186 ? 24.112 -4.787 -10.519 1.00 71.38 186 VAL A O 1
ATOM 1525 N N . GLY A 1 187 ? 23.253 -4.825 -8.479 1.00 60.31 187 GLY A N 1
ATOM 1526 C CA . GLY A 1 187 ? 24.447 -5.379 -7.830 1.00 60.31 187 GLY A CA 1
ATOM 1527 C C . GLY A 1 187 ? 24.721 -6.850 -8.157 1.00 60.31 187 GLY A C 1
ATOM 1528 O O . GLY A 1 187 ? 25.876 -7.267 -8.131 1.00 60.31 187 GLY A O 1
ATOM 1529 N N . ILE A 1 188 ? 23.689 -7.628 -8.507 1.00 56.97 188 ILE A N 1
ATOM 1530 C CA . ILE A 1 188 ? 23.857 -8.960 -9.113 1.00 56.97 188 ILE A CA 1
ATOM 1531 C C . ILE A 1 188 ? 24.647 -8.848 -10.430 1.00 56.97 188 ILE A C 1
ATOM 1533 O O . ILE A 1 188 ? 25.450 -9.724 -10.718 1.00 56.97 188 ILE A O 1
ATOM 1537 N N . VAL A 1 189 ? 24.495 -7.745 -11.173 1.00 47.66 189 VAL A N 1
ATOM 1538 C CA . VAL A 1 189 ? 25.177 -7.511 -12.460 1.00 47.66 189 VAL A CA 1
ATOM 1539 C C . VAL A 1 189 ? 26.681 -7.354 -12.274 1.00 47.66 189 VAL A C 1
ATOM 1541 O O . VAL A 1 189 ? 27.442 -8.065 -12.910 1.00 47.66 189 VAL A O 1
ATOM 1544 N N . VAL A 1 190 ? 27.120 -6.510 -11.335 1.00 47.34 190 VAL A N 1
ATOM 1545 C CA . VAL A 1 190 ? 28.558 -6.235 -11.127 1.00 47.34 190 VAL A CA 1
ATOM 1546 C C . VAL A 1 190 ? 29.337 -7.489 -10.699 1.00 47.34 190 VAL A C 1
ATOM 1548 O O . VAL A 1 190 ? 30.547 -7.561 -10.876 1.00 47.34 190 VAL A O 1
ATOM 1551 N N . ARG A 1 191 ? 28.659 -8.500 -10.140 1.00 44.50 191 ARG A N 1
ATOM 1552 C CA . ARG A 1 191 ? 29.283 -9.772 -9.740 1.00 44.50 191 ARG A CA 1
ATOM 1553 C C . ARG A 1 191 ? 29.327 -10.827 -10.848 1.00 44.50 191 ARG A C 1
ATOM 1555 O O . ARG A 1 191 ? 30.029 -11.813 -10.663 1.00 44.50 191 ARG A O 1
ATOM 1562 N N . SER A 1 192 ? 28.598 -10.646 -11.948 1.00 42.41 192 SER A N 1
ATOM 1563 C CA . SER A 1 192 ? 28.527 -11.622 -13.045 1.00 42.41 192 SER A CA 1
ATOM 1564 C C . SER A 1 192 ? 29.466 -11.323 -14.218 1.00 42.41 192 SER A C 1
ATOM 1566 O O . SER A 1 192 ? 29.590 -12.172 -15.089 1.00 42.41 192 SER A O 1
ATOM 1568 N N . ASP A 1 193 ? 30.179 -10.194 -14.211 1.00 44.81 193 ASP A N 1
ATOM 1569 C CA . ASP A 1 193 ? 31.119 -9.817 -15.283 1.00 44.81 193 ASP A CA 1
ATOM 1570 C C . ASP A 1 193 ? 32.588 -10.188 -14.968 1.00 44.81 193 ASP A C 1
ATOM 1572 O O . ASP A 1 193 ? 33.522 -9.598 -15.504 1.00 44.81 193 ASP A O 1
ATOM 1576 N N . SER A 1 194 ? 32.814 -11.172 -14.088 1.00 52.53 194 SER A N 1
ATOM 1577 C CA . SER A 1 194 ? 34.147 -11.696 -13.744 1.00 52.53 194 SER A CA 1
ATOM 1578 C C . SER A 1 194 ? 34.281 -13.180 -14.099 1.00 52.53 194 SER A C 1
ATOM 1580 O O . SER A 1 194 ? 34.707 -13.976 -13.267 1.00 52.53 194 SER A O 1
ATOM 1582 N N . ASP A 1 195 ? 33.971 -13.544 -15.339 1.00 45.25 195 ASP A N 1
ATOM 1583 C CA . ASP A 1 195 ? 34.477 -14.785 -15.927 1.00 45.25 195 ASP A CA 1
ATOM 1584 C C . ASP A 1 195 ? 35.502 -14.406 -16.997 1.00 45.25 195 ASP A C 1
ATOM 1586 O O . ASP A 1 195 ? 35.194 -14.217 -18.174 1.00 45.25 195 ASP A O 1
ATOM 1590 N N . GLY A 1 196 ? 36.743 -14.223 -16.539 1.00 39.34 196 GLY A N 1
ATOM 1591 C CA . GLY A 1 196 ? 37.901 -14.166 -17.417 1.00 39.34 196 GLY A CA 1
ATOM 1592 C C . GLY A 1 196 ? 38.045 -15.490 -18.163 1.00 39.34 196 GLY A C 1
ATOM 1593 O O . GLY A 1 196 ? 37.911 -16.566 -17.580 1.00 39.34 196 GLY A O 1
ATOM 1594 N N . GLU A 1 197 ? 38.312 -15.399 -19.462 1.00 41.66 197 GLU A N 1
ATOM 1595 C CA . GLU A 1 197 ? 38.635 -16.533 -20.318 1.00 41.66 197 GLU A CA 1
ATOM 1596 C C . GLU A 1 197 ? 39.677 -17.459 -19.673 1.00 41.66 197 GLU A C 1
ATOM 1598 O O . GLU A 1 197 ? 40.782 -17.038 -19.333 1.00 41.66 197 GLU A O 1
ATOM 1603 N N . SER A 1 198 ? 39.382 -18.759 -19.623 1.00 39.06 198 SER A N 1
ATOM 1604 C CA . SER A 1 198 ? 40.423 -19.766 -19.827 1.00 39.06 198 SER A CA 1
ATOM 1605 C C . SER A 1 198 ? 39.856 -21.023 -20.495 1.00 39.06 198 SER A C 1
ATOM 1607 O O . SER A 1 198 ? 39.021 -21.736 -19.957 1.00 39.06 198 SER A O 1
ATOM 1609 N N . VAL A 1 199 ? 40.308 -21.205 -21.738 1.00 31.84 199 VAL A N 1
ATOM 1610 C CA . VAL A 1 199 ? 40.677 -22.450 -22.433 1.00 31.84 199 VAL A CA 1
ATOM 1611 C C . VAL A 1 199 ? 39.749 -23.672 -22.310 1.00 31.84 199 VAL A C 1
ATOM 1613 O O . VAL A 1 199 ? 39.603 -24.309 -21.275 1.00 31.84 199 VAL A O 1
ATOM 1616 N N . LYS A 1 200 ? 39.240 -24.075 -23.480 1.00 38.28 200 LYS A N 1
ATOM 1617 C CA . LYS A 1 200 ? 38.541 -25.334 -23.774 1.00 38.28 200 LYS A CA 1
ATOM 1618 C C . LYS A 1 200 ? 39.340 -26.575 -23.350 1.00 38.28 200 LYS A C 1
ATOM 1620 O O . LYS A 1 200 ? 40.450 -26.762 -23.840 1.00 38.28 200 LYS A O 1
ATOM 1625 N N . THR A 1 201 ? 38.686 -27.519 -22.676 1.00 34.69 201 THR A N 1
ATOM 1626 C CA . THR A 1 201 ? 38.911 -28.959 -22.885 1.00 34.69 201 THR A CA 1
ATOM 1627 C C . THR A 1 201 ? 37.588 -29.726 -22.839 1.00 34.69 201 THR A C 1
ATOM 1629 O O . THR A 1 201 ? 36.678 -29.420 -22.075 1.00 34.69 201 THR A O 1
ATOM 1632 N N . ASN A 1 202 ? 37.478 -30.677 -23.766 1.00 36.69 202 ASN A N 1
ATOM 1633 C CA . ASN A 1 202 ? 36.318 -31.514 -24.047 1.00 36.69 202 ASN A CA 1
ATOM 1634 C C . ASN A 1 202 ? 35.990 -32.463 -22.891 1.00 36.69 202 ASN A C 1
ATOM 1636 O O . ASN A 1 202 ? 36.869 -33.220 -22.501 1.00 36.69 202 ASN A O 1
ATOM 1640 N N . GLU A 1 203 ? 34.715 -32.560 -22.507 1.00 34.38 203 GLU A N 1
ATOM 1641 C CA . GLU A 1 203 ? 34.104 -33.813 -22.046 1.00 34.38 203 GLU A CA 1
ATOM 1642 C C . GLU A 1 203 ? 32.566 -33.773 -22.201 1.00 34.38 203 GLU A C 1
ATOM 1644 O O . GLU A 1 203 ? 31.941 -32.716 -22.185 1.00 34.38 203 GLU A O 1
ATOM 1649 N N . LYS A 1 204 ? 31.988 -34.939 -22.509 1.00 34.78 204 LYS A N 1
ATOM 1650 C CA . LYS A 1 204 ? 30.676 -35.173 -23.153 1.00 34.78 204 LYS A CA 1
ATOM 1651 C C . LYS A 1 204 ? 29.444 -34.772 -22.311 1.00 34.78 204 LYS A C 1
ATOM 1653 O O . LYS A 1 204 ? 29.512 -34.790 -21.086 1.00 34.78 204 LYS A O 1
ATOM 1658 N N . PRO A 1 205 ? 28.276 -34.523 -22.946 1.00 34.47 205 PRO A N 1
ATOM 1659 C CA . PRO A 1 205 ? 27.056 -34.141 -22.240 1.00 34.47 205 PRO A CA 1
ATOM 1660 C C . PRO A 1 205 ? 26.349 -35.365 -21.643 1.00 34.47 205 PRO A C 1
ATOM 1662 O O . PRO A 1 205 ? 26.078 -36.338 -22.350 1.00 34.47 205 PRO A O 1
ATOM 1665 N N . ILE A 1 206 ? 25.992 -35.297 -20.359 1.00 34.88 206 ILE A N 1
ATOM 1666 C CA . ILE A 1 206 ? 25.009 -36.208 -19.760 1.00 34.88 206 ILE A CA 1
ATOM 1667 C C . ILE A 1 206 ? 23.636 -35.539 -19.830 1.00 34.88 206 ILE A C 1
ATOM 1669 O O . ILE A 1 206 ? 23.417 -34.429 -19.348 1.00 34.88 206 ILE A O 1
ATOM 1673 N N . VAL A 1 207 ? 22.734 -36.244 -20.499 1.00 33.97 207 VAL A N 1
ATOM 1674 C CA . VAL A 1 207 ? 21.333 -35.923 -20.754 1.00 33.97 207 VAL A CA 1
ATOM 1675 C C . VAL A 1 207 ? 20.474 -36.296 -19.537 1.00 33.97 207 VAL A C 1
ATOM 1677 O O . VAL A 1 207 ? 20.654 -37.370 -18.981 1.00 33.97 207 VAL A O 1
ATOM 1680 N N . HIS A 1 208 ? 19.546 -35.392 -19.190 1.00 31.80 208 HIS A N 1
ATOM 1681 C CA . HIS A 1 208 ? 18.287 -35.534 -18.431 1.00 31.80 208 HIS A CA 1
ATOM 1682 C C . HIS A 1 208 ? 18.198 -36.469 -17.207 1.00 31.80 208 HIS A C 1
ATOM 1684 O O . HIS A 1 208 ? 18.238 -37.681 -17.346 1.00 31.80 208 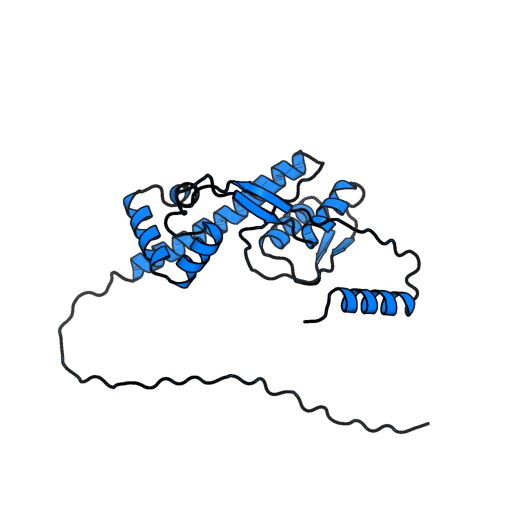HIS A O 1
ATOM 1690 N N . GLU A 1 209 ? 17.715 -35.915 -16.084 1.00 29.97 209 GLU A N 1
ATOM 1691 C CA . GLU A 1 209 ? 16.478 -36.451 -15.494 1.00 29.97 209 GLU A CA 1
ATOM 1692 C C . GLU A 1 209 ? 15.689 -35.404 -14.690 1.00 29.97 209 GLU A C 1
ATOM 1694 O O . GLU A 1 209 ? 16.170 -34.750 -13.766 1.00 29.97 209 GLU A O 1
ATOM 1699 N N . SER A 1 210 ? 14.432 -35.237 -15.092 1.00 35.72 210 SER A N 1
ATOM 1700 C CA . SER A 1 210 ? 13.382 -34.527 -14.376 1.00 35.72 210 SER A CA 1
ATOM 1701 C C . SER A 1 210 ? 12.938 -35.342 -13.163 1.00 35.72 210 SER A C 1
ATOM 1703 O O . SER A 1 210 ? 12.414 -36.440 -13.325 1.00 35.72 210 SER A O 1
ATOM 1705 N N . GLY A 1 211 ? 13.077 -34.783 -11.961 1.00 28.33 211 GLY A N 1
ATOM 1706 C CA . GLY A 1 211 ? 12.631 -35.408 -10.717 1.00 28.33 211 GLY A CA 1
ATOM 1707 C C . GLY A 1 211 ? 11.735 -34.480 -9.908 1.00 28.33 211 GLY A C 1
ATOM 1708 O O . GLY A 1 211 ? 12.173 -33.837 -8.958 1.00 28.33 211 GLY A O 1
ATOM 1709 N N . SER A 1 212 ? 10.461 -34.410 -10.281 1.00 33.56 212 SER A N 1
ATOM 1710 C CA . SER A 1 212 ? 9.384 -33.974 -9.397 1.00 33.56 212 SER A CA 1
ATOM 1711 C C . SER A 1 212 ? 9.323 -34.885 -8.172 1.00 33.56 212 SER A C 1
ATOM 1713 O O . SER A 1 212 ? 9.110 -36.083 -8.335 1.00 33.56 212 SER A O 1
ATOM 1715 N N . ASN A 1 213 ? 9.423 -34.340 -6.957 1.00 31.53 213 ASN A N 1
ATOM 1716 C CA . ASN A 1 213 ? 8.881 -35.024 -5.788 1.00 31.53 213 ASN A CA 1
ATOM 1717 C C . ASN A 1 213 ? 8.295 -34.060 -4.756 1.00 31.53 213 ASN A C 1
ATOM 1719 O O . ASN A 1 213 ? 8.936 -33.140 -4.249 1.00 31.53 213 ASN A O 1
ATOM 1723 N N . LEU A 1 214 ? 7.015 -34.321 -4.494 1.00 30.75 214 LEU A N 1
ATOM 1724 C CA . LEU A 1 214 ? 6.177 -33.755 -3.458 1.00 30.75 214 LEU A CA 1
ATOM 1725 C C . LEU A 1 214 ? 6.790 -34.015 -2.079 1.00 30.75 214 LEU A C 1
ATOM 1727 O O . LEU A 1 214 ? 7.024 -35.165 -1.711 1.00 30.75 214 LEU A O 1
ATOM 1731 N N . TYR A 1 215 ? 6.872 -32.985 -1.243 1.00 32.06 215 TYR A N 1
ATOM 1732 C CA . TYR A 1 215 ? 6.886 -33.202 0.201 1.00 32.06 215 TYR A CA 1
ATOM 1733 C C . TYR A 1 215 ? 5.447 -33.263 0.714 1.00 32.06 215 TYR A C 1
ATOM 1735 O O . TYR A 1 215 ? 4.795 -32.252 0.973 1.00 32.06 215 TYR A O 1
ATOM 1743 N N . VAL A 1 216 ? 4.956 -34.496 0.842 1.00 32.56 216 VAL A N 1
ATOM 1744 C CA . VAL A 1 216 ? 3.763 -34.850 1.613 1.00 32.56 216 VAL A CA 1
ATOM 1745 C C . VAL A 1 216 ? 4.085 -34.676 3.098 1.00 32.56 216 VAL A C 1
ATOM 1747 O O . VAL A 1 216 ? 4.940 -35.366 3.654 1.00 32.56 216 VAL A O 1
ATOM 1750 N N . ALA A 1 217 ? 3.383 -33.759 3.762 1.00 32.28 217 ALA A N 1
ATOM 1751 C CA . ALA A 1 217 ? 3.442 -33.607 5.209 1.00 32.28 217 ALA A CA 1
ATOM 1752 C C . ALA A 1 217 ? 2.824 -34.838 5.902 1.00 32.28 217 ALA A C 1
ATOM 1754 O O . ALA A 1 217 ? 1.641 -35.143 5.728 1.00 32.28 217 ALA A O 1
ATOM 1755 N N . LYS A 1 218 ? 3.621 -35.540 6.717 1.00 34.19 218 LYS A N 1
ATOM 1756 C CA . LYS A 1 218 ? 3.149 -36.605 7.614 1.00 34.19 218 LYS A CA 1
ATOM 1757 C C . LYS A 1 218 ? 2.249 -36.001 8.702 1.00 34.19 218 LYS A C 1
ATOM 1759 O O . LYS A 1 218 ? 2.671 -35.119 9.444 1.00 34.19 218 LYS A O 1
ATOM 1764 N N . LYS A 1 219 ? 1.010 -36.494 8.814 1.00 38.12 219 LYS A N 1
ATOM 1765 C CA . LYS A 1 219 ? 0.104 -36.194 9.938 1.00 38.12 219 LYS A CA 1
ATOM 1766 C C . LYS A 1 219 ? 0.622 -36.845 11.233 1.00 38.12 219 LYS A C 1
ATOM 1768 O O . LYS A 1 219 ? 1.063 -37.995 11.180 1.00 38.12 219 LYS A O 1
ATOM 1773 N N . PRO A 1 220 ? 0.504 -36.187 12.399 1.00 35.72 220 PRO A N 1
ATOM 1774 C CA . PRO A 1 220 ? 0.805 -36.812 13.682 1.00 35.72 220 PRO A CA 1
ATOM 1775 C C . PRO A 1 220 ? -0.282 -37.827 14.075 1.00 35.72 220 PRO A C 1
ATOM 1777 O O . PRO A 1 220 ? -1.481 -37.566 13.950 1.00 35.72 220 PRO A O 1
ATOM 1780 N N . LYS A 1 221 ? 0.151 -38.996 14.567 1.00 35.38 221 LYS A N 1
ATOM 1781 C CA . LYS A 1 221 ? -0.709 -40.019 15.179 1.00 35.38 221 LYS A CA 1
ATOM 1782 C C . LYS A 1 221 ? -1.319 -39.454 16.469 1.00 35.38 221 LYS A C 1
ATOM 1784 O O . LYS A 1 221 ? -0.587 -39.102 17.387 1.00 35.38 221 LYS A O 1
ATOM 1789 N N . ARG A 1 222 ? -2.652 -39.401 16.553 1.00 35.53 222 ARG A N 1
ATOM 1790 C CA . ARG A 1 222 ? -3.371 -39.223 17.823 1.00 35.53 222 ARG A CA 1
ATOM 1791 C C . ARG A 1 222 ? -3.360 -40.551 18.578 1.00 35.53 222 ARG A C 1
ATOM 1793 O O . ARG A 1 222 ? -3.935 -41.529 18.104 1.00 35.53 222 ARG A O 1
ATOM 1800 N N . SER A 1 223 ? -2.723 -40.575 19.740 1.00 36.53 223 SER A N 1
ATOM 1801 C CA . SER A 1 223 ? -2.926 -41.606 20.753 1.00 36.53 223 SER A CA 1
ATOM 1802 C C . SER A 1 223 ? -4.337 -41.469 21.336 1.00 36.53 223 SER A C 1
ATOM 1804 O O . SER A 1 223 ? -4.784 -40.381 21.698 1.00 36.53 223 SER A O 1
ATOM 1806 N N . LYS A 1 224 ? -5.060 -42.592 21.378 1.00 36.16 224 LYS A N 1
ATOM 1807 C CA . LYS A 1 224 ? -6.307 -42.746 22.130 1.00 36.16 224 LYS A CA 1
ATOM 1808 C C . LYS A 1 224 ? -5.964 -42.680 23.619 1.00 36.16 224 LYS A C 1
ATOM 1810 O O . LYS A 1 224 ? -5.171 -43.496 24.076 1.00 36.16 224 LYS A O 1
ATOM 1815 N N . VAL A 1 225 ? -6.584 -41.767 24.361 1.00 36.03 225 VAL A N 1
ATOM 1816 C CA . VAL A 1 225 ? -6.719 -41.911 25.814 1.00 36.03 225 VAL A CA 1
ATOM 1817 C C . VAL A 1 225 ? -8.166 -42.278 26.101 1.00 36.03 225 VAL A C 1
ATOM 1819 O O . VAL A 1 225 ? -9.108 -41.682 25.578 1.00 36.03 225 VAL A O 1
ATOM 1822 N N . ILE A 1 226 ? -8.278 -43.368 26.844 1.00 38.53 226 ILE A N 1
ATOM 1823 C CA . ILE A 1 226 ? -9.469 -44.122 27.196 1.00 38.53 226 ILE A CA 1
ATOM 1824 C C . ILE A 1 226 ? -10.267 -43.336 28.242 1.00 38.53 226 ILE A C 1
ATOM 1826 O O . ILE A 1 226 ? -9.695 -42.761 29.164 1.00 38.53 226 ILE A O 1
ATOM 1830 N N . LYS A 1 227 ? -11.595 -43.316 28.082 1.00 34.06 227 LYS A N 1
ATOM 1831 C CA . LYS A 1 227 ? -12.542 -42.902 29.121 1.00 34.06 227 LYS A CA 1
ATOM 1832 C C . LYS A 1 227 ? -12.530 -43.937 30.246 1.00 34.06 227 LYS A C 1
ATOM 1834 O O . LYS A 1 227 ? -12.745 -45.113 29.967 1.00 34.06 227 LYS A O 1
ATOM 1839 N N . THR A 1 228 ? -12.429 -43.485 31.487 1.00 38.81 228 THR A N 1
ATOM 1840 C CA . THR A 1 228 ? -12.973 -44.203 32.644 1.00 38.81 228 THR A CA 1
ATOM 1841 C C . THR A 1 228 ? -13.860 -43.254 33.434 1.00 38.81 228 THR A C 1
ATOM 1843 O O . THR A 1 228 ? -13.480 -42.127 33.739 1.00 38.81 228 THR A O 1
ATOM 1846 N N . SER A 1 229 ? -15.074 -43.731 33.658 1.00 35.12 229 SER A N 1
ATOM 1847 C CA . SER A 1 229 ? -16.163 -43.189 34.459 1.00 35.12 229 SER A CA 1
ATOM 1848 C C . SER A 1 229 ? -15.862 -43.222 35.957 1.00 35.12 229 SER A C 1
ATOM 1850 O O . SER A 1 229 ? -15.403 -44.256 36.441 1.00 35.12 229 SER A O 1
ATOM 1852 N N . LEU A 1 230 ? -16.215 -42.141 36.656 1.00 40.44 230 LEU A N 1
ATOM 1853 C CA . LEU A 1 230 ? -17.072 -42.092 37.851 1.00 40.44 230 LEU A CA 1
ATOM 1854 C C . LEU A 1 230 ? -17.438 -40.628 38.119 1.00 40.44 230 LEU A C 1
ATOM 1856 O O . LEU A 1 230 ? -16.525 -39.779 38.019 1.00 40.44 230 LEU A O 1
#

InterPro domains:
  IPR027796 OTT_1508-like deaminase [PF14441] (92-156)

pLDDT: mean 79.12, std 22.08, range [28.33, 98.12]

Sequence (230 aa):
MGSYYAALIDITTCACKTQFANLHVFRLDPVIISQPIFSWKNIVQRYIPDHEKYEEFKKKCLYDKYISGRLTGIYGSVDGLDNEKIERRIYLHAAMNLLKNIVDQNNNKGKEIFIAVSKGCCYLCESYIKFVNNKGYKVYTSGVHKKLYSKWLLPDLKNTDLRSESLAYMIRQLDRVISKEISKHVGIVVRSDSDGESVKTNEKPIVHESGSNLYVAKKPKRSKVIKTSL